Protein 3F6C (pdb70)

B-factor: mean 19.47, std 10.19, range [7.23, 78.21]

CATH classification: 3.40.50.2300

GO terms:
  GO:0005515 protein binding (F, IPI)
  GO:0005829 cytosol (C, IDA)
  GO:0043565 sequence-specific DNA binding (F, IDA)
  GO:0006355 regulation of DNA-templated transcription (P, IMP)

Radius of gyration: 20.08 Å; Cα contacts (8 Å, |Δi|>4): 538; chains: 2; bounding box: 43×44×51 Å

Structure (mmCIF, N/CA/C/O backbone):
data_3F6C
#
_entry.id   3F6C
#
_cell.length_a   41.214
_cell.length_b   54.677
_cell.length_c   53.420
_cell.angle_alpha   90.00
_cell.angle_beta   95.33
_cell.angle_gamma   90.00
#
_symmetry.space_group_name_H-M   'P 1 21 1'
#
loop_
_entity.id
_entity.type
_entity.pdbx_description
1 polymer 'Positive transcription regulator evgA'
2 non-polymer GLYCEROL
3 water water
#
loop_
_atom_site.group_PDB
_atom_site.id
_atom_site.type_symbol
_atom_site.label_atom_id
_atom_site.label_alt_id
_atom_site.label_comp_id
_atom_site.label_asym_id
_atom_site.label_entity_id
_atom_site.label_seq_id
_atom_site.pdbx_PDB_ins_code
_atom_site.Cartn_x
_atom_site.Cartn_y
_atom_site.Cartn_z
_atom_site.occupancy
_atom_site.B_iso_or_equiv
_atom_site.auth_seq_id
_atom_site.auth_comp_id
_atom_site.auth_asym_id
_atom_site.auth_atom_id
_atom_site.pdbx_PDB_model_num
ATOM 1 N N . SER A 1 1 ? 7.804 14.206 57.139 1.00 12.66 0 SER A N 1
ATOM 2 C CA A SER A 1 1 ? 8.564 12.943 57.313 0.50 12.73 0 SER A CA 1
ATOM 3 C CA B SER A 1 1 ? 8.516 12.891 57.259 0.50 14.47 0 SER A CA 1
ATOM 4 C C . SER A 1 1 ? 9.605 12.807 56.214 1.00 13.17 0 SER A C 1
ATOM 5 O O . SER A 1 1 ? 9.372 13.241 55.081 1.00 12.80 0 SER A O 1
ATOM 10 N N . LEU A 1 2 ? 10.752 12.230 56.580 1.00 11.79 1 LEU A N 1
ATOM 11 C CA . LEU A 1 2 ? 11.740 11.913 55.561 1.00 11.03 1 LEU A CA 1
ATOM 12 C C . LEU A 1 2 ? 11.246 10.676 54.795 1.00 12.98 1 LEU A C 1
ATOM 13 O O . LEU A 1 2 ? 10.432 9.913 55.314 1.00 14.11 1 LEU A O 1
ATOM 18 N N . ASN A 1 3 ? 11.704 10.519 53.557 1.00 11.64 2 ASN A N 1
ATOM 19 C CA A ASN A 1 3 ? 11.363 9.434 52.628 0.50 14.08 2 ASN A CA 1
ATOM 20 C CA B ASN A 1 3 ? 11.375 9.292 52.889 0.50 13.56 2 ASN A CA 1
ATOM 21 C C . ASN A 1 3 ? 12.596 8.519 52.421 1.00 12.42 2 ASN A C 1
ATOM 22 O O . ASN A 1 3 ? 13.736 9.035 52.391 1.00 12.24 2 ASN A O 1
ATOM 31 N N . ALA A 1 4 ? 12.360 7.241 52.159 1.00 12.11 3 ALA A N 1
ATOM 32 C CA . ALA A 1 4 ? 13.463 6.294 51.936 1.00 10.62 3 ALA A CA 1
ATOM 33 C C . ALA A 1 4 ? 13.189 5.297 50.832 1.00 11.49 3 ALA A C 1
ATOM 34 O O . ALA A 1 4 ? 12.025 4.999 50.522 1.00 12.10 3 ALA A O 1
ATOM 36 N N . ILE A 1 5 ? 14.268 4.826 50.215 1.00 9.97 4 ILE A N 1
ATOM 37 C CA . ILE A 1 5 ? 14.169 3.629 49.383 1.00 10.42 4 ILE A CA 1
ATOM 38 C C . ILE A 1 5 ? 15.026 2.544 50.044 1.00 11.45 4 ILE A C 1
ATOM 39 O O . ILE A 1 5 ? 16.123 2.836 50.510 1.00 11.24 4 ILE A O 1
ATOM 44 N N . ILE A 1 6 ? 14.479 1.334 50.151 1.00 9.14 5 ILE A N 1
ATOM 45 C CA . ILE A 1 6 ? 15.171 0.164 50.664 1.00 9.53 5 ILE A CA 1
ATOM 46 C C . ILE A 1 6 ? 15.654 -0.686 49.498 1.00 10.23 5 ILE A C 1
ATOM 47 O O . ILE A 1 6 ? 14.841 -1.076 48.637 1.00 13.10 5 ILE A O 1
ATOM 52 N N . ILE A 1 7 ? 16.955 -0.965 49.439 1.00 9.25 6 ILE A N 1
ATOM 53 C CA . ILE A 1 7 ? 17.517 -1.763 48.324 1.00 10.48 6 ILE A CA 1
ATOM 54 C C . ILE A 1 7 ? 18.183 -2.967 48.966 1.00 9.08 6 ILE A C 1
ATOM 55 O O . ILE A 1 7 ? 19.329 -2.915 49.447 1.00 10.89 6 ILE A O 1
ATOM 60 N N . ASP A 1 8 ? 17.424 -4.072 49.019 1.00 10.43 7 ASP A N 1
ATOM 61 C CA . ASP A 1 8 ? 17.870 -5.280 49.757 1.00 11.10 7 ASP A CA 1
ATOM 62 C C . ASP A 1 8 ? 17.026 -6.427 49.229 1.00 12.91 7 ASP A C 1
ATOM 63 O O . ASP A 1 8 ? 15.803 -6.283 49.070 1.00 14.20 7 ASP A O 1
ATOM 68 N N . ASP A 1 9 ? 17.653 -7.556 48.932 1.00 10.12 8 ASP A N 1
ATOM 69 C CA . ASP A 1 9 ? 16.885 -8.724 48.471 1.00 10.87 8 ASP A CA 1
ATOM 70 C C . ASP A 1 9 ? 16.590 -9.757 49.549 1.00 10.94 8 ASP A C 1
ATOM 71 O O . ASP A 1 9 ? 15.988 -10.797 49.259 1.00 11.86 8 ASP A O 1
ATOM 76 N N . HIS A 1 10 ? 16.979 -9.494 50.790 1.00 10.35 9 HIS A N 1
ATOM 77 C CA . HIS A 1 10 ? 16.812 -10.497 51.831 1.00 10.09 9 HIS A CA 1
ATOM 78 C C . HIS A 1 10 ? 15.463 -10.326 52.525 1.00 10.79 9 HIS A C 1
ATOM 79 O O . HIS A 1 10 ? 15.250 -9.342 53.256 1.00 11.17 9 HIS A O 1
ATOM 86 N N . PRO A 1 11 ? 14.545 -11.306 52.372 1.00 12.00 10 PRO A N 1
ATOM 87 C CA . PRO A 1 11 ? 13.213 -11.189 52.953 1.00 11.55 10 PRO A CA 1
ATOM 88 C C . PRO A 1 11 ? 13.166 -10.755 54.422 1.00 11.13 10 PRO A C 1
ATOM 89 O O . PRO A 1 11 ? 12.352 -9.863 54.801 1.00 12.59 10 PRO A O 1
ATOM 93 N N . LEU A 1 12 ? 13.966 -11.350 55.296 1.00 10.62 11 LEU A N 1
ATOM 94 C CA . LEU A 1 12 ? 13.803 -11.052 56.725 1.00 8.89 11 LEU A CA 1
ATOM 95 C C . LEU A 1 12 ? 14.218 -9.628 56.995 1.00 10.63 11 LEU A C 1
ATOM 96 O O . LEU A 1 12 ? 13.515 -8.884 57.696 1.00 13.89 11 LEU A O 1
ATOM 101 N N . ALA A 1 13 ? 15.365 -9.223 56.434 1.00 11.62 12 ALA A N 1
ATOM 102 C CA . ALA A 1 13 ? 15.850 -7.868 56.663 1.00 12.49 12 ALA A CA 1
ATOM 103 C C . ALA A 1 13 ? 14.953 -6.826 56.037 1.00 10.07 12 ALA A C 1
ATOM 104 O O . ALA A 1 13 ? 14.810 -5.715 56.576 1.00 12.54 12 ALA A O 1
ATOM 106 N N . ILE A 1 14 ? 14.381 -7.119 54.866 1.00 10.24 13 ILE A N 1
ATOM 107 C CA . ILE A 1 14 ? 13.430 -6.188 54.256 1.00 11.52 13 ILE A CA 1
ATOM 108 C C . ILE A 1 14 ? 12.312 -5.836 55.217 1.00 12.17 13 ILE A C 1
ATOM 109 O O . ILE A 1 14 ? 11.992 -4.648 55.398 1.00 13.10 13 ILE A O 1
ATOM 114 N N . ALA A 1 15 ? 11.721 -6.857 55.814 1.00 12.56 14 ALA A N 1
ATOM 115 C CA . ALA A 1 15 ? 10.618 -6.638 56.742 1.00 12.13 14 ALA A CA 1
ATOM 116 C C . ALA A 1 15 ? 11.085 -5.880 57.986 1.00 11.70 14 ALA A C 1
ATOM 117 O O . ALA A 1 15 ? 10.389 -4.951 58.436 1.00 14.41 14 ALA A O 1
ATOM 119 N N . ALA A 1 16 ? 12.252 -6.245 58.521 1.00 11.83 15 ALA A N 1
ATOM 120 C CA . ALA A 1 16 ? 12.751 -5.595 59.741 1.00 11.44 15 ALA A CA 1
ATOM 121 C C . ALA A 1 16 ? 13.050 -4.129 59.474 1.00 12.67 15 ALA A C 1
ATOM 122 O O . ALA A 1 16 ? 12.766 -3.255 60.323 1.00 13.21 15 ALA A O 1
ATOM 124 N N . ILE A 1 17 ? 13.682 -3.859 58.331 1.00 10.38 16 ILE A N 1
ATOM 125 C CA . ILE A 1 17 ? 14.028 -2.452 58.039 1.00 12.78 16 ILE A CA 1
ATOM 126 C C . ILE A 1 17 ? 12.774 -1.617 57.773 1.00 11.92 16 ILE A C 1
ATOM 127 O O . ILE A 1 17 ? 12.668 -0.460 58.255 1.00 12.10 16 ILE A O 1
ATOM 132 N N . ARG A 1 18 ? 11.811 -2.184 57.033 1.00 11.26 17 ARG A N 1
ATOM 133 C CA . ARG A 1 18 ? 10.551 -1.477 56.756 1.00 11.92 17 ARG A CA 1
ATOM 134 C C . ARG A 1 18 ? 9.847 -1.145 58.081 1.00 11.92 17 ARG A C 1
ATOM 135 O O . ARG A 1 18 ? 9.500 0.026 58.298 1.00 13.25 17 ARG A O 1
ATOM 143 N N . ASN A 1 19 ? 9.770 -2.110 58.988 1.00 12.93 18 ASN A N 1
ATOM 144 C CA . ASN A 1 19 ? 9.079 -1.857 60.262 1.00 13.27 18 ASN A CA 1
ATOM 145 C C . ASN A 1 19 ? 9.826 -0.824 61.084 1.00 13.71 18 ASN A C 1
ATOM 146 O O . ASN A 1 19 ? 9.223 0.030 61.764 1.00 15.30 18 ASN A O 1
ATOM 151 N N . LEU A 1 20 ? 11.151 -0.830 60.980 1.00 12.29 19 LEU A N 1
ATOM 152 C CA . LEU A 1 20 ? 11.974 0.127 61.749 1.00 12.82 19 LEU A CA 1
ATOM 153 C C . LEU A 1 20 ? 11.729 1.544 61.246 1.00 12.39 19 LEU A C 1
ATOM 154 O O . LEU A 1 20 ? 11.503 2.484 62.047 1.00 14.38 19 LEU A O 1
ATOM 159 N N . LEU A 1 21 ? 11.710 1.705 59.928 1.00 12.85 20 LEU A N 1
ATOM 160 C CA . LEU A 1 21 ? 11.516 3.043 59.344 1.00 13.43 20 LEU A CA 1
ATOM 161 C C . LEU A 1 21 ? 10.136 3.604 59.686 1.00 15.85 20 LEU A C 1
ATOM 162 O O . LEU A 1 21 ? 9.996 4.764 60.099 1.00 14.71 20 LEU A O 1
ATOM 167 N N . ILE A 1 22 ? 9.098 2.785 59.508 1.00 14.67 21 ILE A N 1
ATOM 168 C CA . ILE A 1 22 ? 7.707 3.226 59.779 1.00 14.99 21 ILE A CA 1
ATOM 169 C C . ILE A 1 22 ? 7.541 3.616 61.272 1.00 17.59 21 ILE A C 1
ATOM 170 O O . ILE A 1 22 ? 6.900 4.621 61.583 1.00 20.73 21 ILE A O 1
ATOM 175 N N . LYS A 1 23 ? 8.137 2.863 62.192 1.00 12.83 22 LYS A N 1
ATOM 176 C CA . LYS A 1 23 ? 8.107 3.176 63.622 1.00 12.51 22 LYS A CA 1
ATOM 177 C C . LYS A 1 23 ? 8.776 4.533 63.935 1.00 15.03 22 LYS A C 1
ATOM 178 O O . LYS A 1 23 ? 8.492 5.169 64.956 1.00 18.04 22 LYS A O 1
ATOM 184 N N . ASN A 1 24 ? 9.699 4.925 63.066 1.00 13.27 23 ASN A N 1
ATOM 185 C CA . ASN A 1 24 ? 10.470 6.161 63.232 1.00 14.77 23 ASN A CA 1
ATOM 186 C C . ASN A 1 24 ? 10.057 7.289 62.301 1.00 13.76 23 ASN A C 1
ATOM 187 O O . ASN A 1 24 ? 10.851 8.187 62.028 1.00 14.87 23 ASN A O 1
ATOM 192 N N . ASP A 1 25 ? 8.814 7.247 61.839 1.00 12.84 24 ASP A N 1
ATOM 193 C CA . ASP A 1 25 ? 8.262 8.357 61.027 1.00 13.29 24 ASP A CA 1
ATOM 194 C C . ASP A 1 25 ? 9.057 8.632 59.743 1.00 12.85 24 ASP A C 1
ATOM 195 O O . ASP A 1 25 ? 9.238 9.790 59.324 1.00 14.52 24 ASP A O 1
ATOM 200 N N . ILE A 1 26 ? 9.517 7.557 59.112 1.00 12.67 25 ILE A N 1
ATOM 201 C CA . ILE A 1 26 ? 10.121 7.633 57.794 1.00 11.83 25 ILE A CA 1
ATOM 202 C C . ILE A 1 26 ? 9.266 6.845 56.821 1.00 11.79 25 ILE A C 1
ATOM 203 O O . ILE A 1 26 ? 8.941 5.672 57.080 1.00 14.77 25 ILE A O 1
ATOM 208 N N . GLU A 1 27 ? 8.867 7.478 55.723 1.00 12.98 26 GLU A N 1
ATOM 209 C CA . GLU A 1 27 ? 8.046 6.846 54.712 1.00 12.43 26 GLU A CA 1
ATOM 210 C C . GLU A 1 27 ? 8.891 6.086 53.700 1.00 14.48 26 GLU A C 1
ATOM 211 O O . GLU A 1 27 ? 9.981 6.498 53.368 1.00 15.59 26 GLU A O 1
ATOM 217 N N . ILE A 1 28 ? 8.354 4.984 53.187 1.00 14.43 27 ILE A N 1
ATOM 218 C CA . ILE A 1 28 ? 9.086 4.174 52.203 1.00 14.73 27 ILE A CA 1
ATOM 219 C C . ILE A 1 28 ? 8.529 4.430 50.826 1.00 15.41 27 ILE A C 1
ATOM 220 O O . ILE A 1 28 ? 7.332 4.155 50.591 1.00 17.22 27 ILE A O 1
ATOM 225 N N . LEU A 1 29 ? 9.336 4.966 49.911 1.00 16.44 28 LEU A N 1
ATOM 226 C CA . LEU A 1 29 ? 8.824 5.273 48.585 1.00 15.46 28 LEU A CA 1
ATOM 227 C C . LEU A 1 29 ? 8.824 4.084 47.672 1.00 19.05 28 LEU A C 1
ATOM 228 O O . LEU A 1 29 ? 8.050 4.035 46.725 1.00 20.91 28 LEU A O 1
ATOM 233 N N . ALA A 1 30 ? 9.781 3.176 47.895 1.00 16.80 29 ALA A N 1
ATOM 234 C CA . ALA A 1 30 ? 10.007 2.040 47.032 1.00 15.61 29 ALA A CA 1
ATOM 235 C C . ALA A 1 30 ? 10.923 1.085 47.738 1.00 11.38 29 ALA A C 1
ATOM 236 O O . ALA A 1 30 ? 11.788 1.472 48.541 1.00 12.84 29 ALA A O 1
ATOM 238 N N . GLU A 1 31 ? 10.737 -0.171 47.409 1.00 13.43 30 GLU A N 1
ATOM 239 C CA . GLU A 1 31 ? 11.602 -1.266 47.832 1.00 13.09 30 GLU A CA 1
ATOM 240 C C . GLU A 1 31 ? 12.098 -1.992 46.581 1.00 15.83 30 GLU A C 1
ATOM 241 O O . GLU A 1 31 ? 11.304 -2.397 45.720 1.00 16.31 30 GLU A O 1
ATOM 247 N N . LEU A 1 32 ? 13.422 -2.115 46.475 1.00 14.06 31 LEU A N 1
ATOM 248 C CA . LEU A 1 32 ? 14.089 -2.709 45.300 1.00 13.21 31 LEU A CA 1
ATOM 249 C C . LEU A 1 32 ? 14.810 -3.950 45.764 1.00 12.23 31 LEU A C 1
ATOM 250 O O . LEU A 1 32 ? 15.310 -3.998 46.902 1.00 13.42 31 LEU A O 1
ATOM 255 N N . THR A 1 33 ? 14.862 -4.959 44.893 1.00 12.25 32 THR A N 1
ATOM 256 C CA . THR A 1 33 ? 15.539 -6.220 45.221 1.00 11.50 32 THR A CA 1
ATOM 257 C C . THR A 1 33 ? 16.705 -6.511 44.281 1.00 13.33 32 THR A C 1
ATOM 258 O O . THR A 1 33 ? 17.253 -7.622 44.300 1.00 14.08 32 THR A O 1
ATOM 262 N N . GLU A 1 34 ? 17.128 -5.515 43.509 1.00 14.58 33 GLU A N 1
ATOM 263 C CA . GLU A 1 34 ? 18.263 -5.621 42.622 1.00 13.26 33 GLU A CA 1
ATOM 264 C C . GLU A 1 34 ? 18.817 -4.225 42.350 1.00 12.49 33 GLU A C 1
ATOM 265 O O . GLU A 1 34 ? 18.162 -3.225 42.585 1.00 14.83 33 GLU A O 1
ATOM 271 N N . GLY A 1 35 ? 20.060 -4.159 41.882 1.00 13.19 34 GLY A N 1
ATOM 272 C CA . GLY A 1 35 ? 20.720 -2.886 41.727 1.00 14.42 34 GLY A CA 1
ATOM 273 C C . GLY A 1 35 ? 20.550 -2.225 40.369 1.00 14.32 34 GLY A C 1
ATOM 274 O O . GLY A 1 35 ? 20.865 -1.035 40.230 1.00 17.75 34 GLY A O 1
ATOM 275 N N . GLY A 1 36 ? 20.059 -3.001 39.389 1.00 14.75 35 GLY A N 1
ATOM 276 C CA . GLY A 1 36 ? 19.959 -2.564 37.987 1.00 15.16 35 GLY A CA 1
ATOM 277 C C . GLY A 1 36 ? 19.126 -1.320 37.812 1.00 17.06 35 GLY A C 1
ATOM 278 O O . GLY A 1 36 ? 19.473 -0.441 36.999 1.00 19.95 35 GLY A O 1
ATOM 279 N N . SER A 1 37 ? 18.052 -1.215 38.590 1.00 15.53 36 SER A N 1
ATOM 280 C CA A SER A 1 37 ? 17.072 -0.117 38.482 0.50 16.71 36 SER A CA 1
ATOM 281 C CA B SER A 1 37 ? 17.169 -0.054 38.418 0.50 17.04 36 SER A CA 1
ATOM 282 C C . SER A 1 37 ? 17.281 0.981 39.530 1.00 16.63 36 SER A C 1
ATOM 283 O O . SER A 1 37 ? 16.604 1.989 39.506 1.00 18.63 36 SER A O 1
ATOM 288 N N . ALA A 1 38 ? 18.235 0.768 40.430 1.00 15.64 37 ALA A N 1
ATOM 289 C CA . ALA A 1 38 ? 18.393 1.619 41.612 1.00 16.05 37 ALA A CA 1
ATOM 290 C C . ALA A 1 38 ? 18.671 3.087 41.327 1.00 14.84 37 ALA A C 1
ATOM 291 O O . ALA A 1 38 ? 17.991 3.950 41.859 1.00 15.98 37 ALA A O 1
ATOM 293 N N . VAL A 1 39 ? 19.680 3.386 40.508 1.00 14.22 38 VAL A N 1
ATOM 294 C CA . VAL A 1 39 ? 20.035 4.781 40.212 1.00 15.37 38 VAL A CA 1
ATOM 295 C C . VAL A 1 39 ? 18.843 5.518 39.569 1.00 15.24 38 VAL A C 1
ATOM 296 O O . VAL A 1 39 ? 18.507 6.623 39.975 1.00 16.56 38 VAL A O 1
ATOM 300 N N . GLN A 1 40 ? 18.170 4.869 38.613 1.00 14.54 39 GLN A N 1
ATOM 301 C CA . GLN A 1 40 ? 16.974 5.482 38.029 1.00 16.29 39 GLN A CA 1
ATOM 302 C C . GLN A 1 40 ? 15.837 5.678 39.041 1.00 18.28 39 GLN A C 1
ATOM 303 O O . GLN A 1 40 ? 15.198 6.726 39.014 1.00 17.69 39 GLN A O 1
ATOM 309 N N . ARG A 1 41 ? 15.569 4.705 39.926 1.00 14.84 40 ARG A N 1
ATOM 310 C CA A ARG A 1 41 ? 14.457 4.859 40.865 0.50 17.31 40 ARG A CA 1
ATOM 311 C CA B ARG A 1 41 ? 14.455 4.852 40.875 0.50 15.55 40 ARG A CA 1
ATOM 312 C C . ARG A 1 41 ? 14.776 5.988 41.851 1.00 15.72 40 ARG A C 1
ATOM 313 O O . ARG A 1 41 ? 13.921 6.799 42.175 1.00 14.82 40 ARG A O 1
ATOM 328 N N . VAL A 1 42 ? 16.029 6.039 42.324 1.00 15.66 41 VAL A N 1
ATOM 329 C CA . VAL A 1 42 ? 16.443 7.133 43.203 1.00 14.71 41 VAL A CA 1
ATOM 330 C C . VAL A 1 42 ? 16.347 8.493 42.517 1.00 16.18 41 VAL A C 1
ATOM 331 O O . VAL A 1 42 ? 15.901 9.484 43.097 1.00 15.46 41 VAL A O 1
ATOM 335 N N . GLU A 1 43 ? 16.747 8.557 41.258 1.00 16.31 42 GLU A N 1
ATOM 336 C CA . GLU A 1 43 ? 16.710 9.843 40.575 1.00 19.53 42 GLU A CA 1
ATOM 337 C C . GLU A 1 43 ? 15.299 10.321 40.281 1.00 16.94 42 GLU A C 1
ATOM 338 O O . GLU A 1 43 ? 15.044 11.510 40.326 1.00 18.16 42 GLU A O 1
ATOM 344 N N . THR A 1 44 ? 14.397 9.373 40.066 1.00 18.52 43 THR A N 1
ATOM 345 C CA . THR A 1 44 ? 12.999 9.706 39.810 1.00 19.44 43 THR A CA 1
ATOM 346 C C . THR A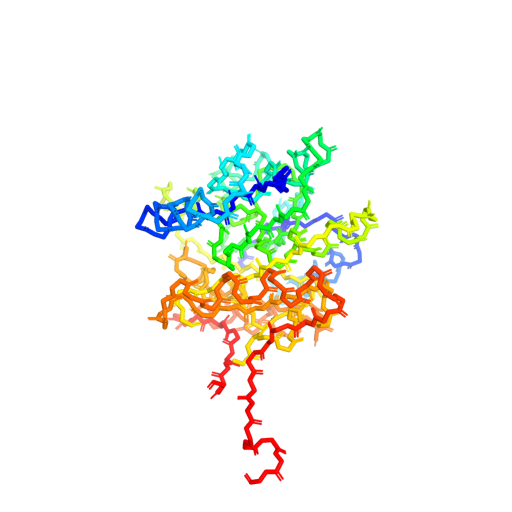 1 44 ? 12.234 10.044 41.097 1.00 21.87 43 THR A C 1
ATOM 347 O O . THR A 1 44 ? 11.511 11.036 41.168 1.00 23.03 43 THR A O 1
ATOM 351 N N . LEU A 1 45 ? 12.384 9.199 42.114 1.00 17.67 44 LEU A N 1
ATOM 352 C CA . LEU A 1 45 ? 11.572 9.292 43.337 1.00 16.80 44 LEU A CA 1
ATOM 353 C C . LEU A 1 45 ? 12.125 10.278 44.355 1.00 16.49 44 LEU A C 1
ATOM 354 O O . LEU A 1 45 ? 11.381 10.736 45.242 1.00 19.00 44 LEU A O 1
ATOM 359 N N . LYS A 1 46 ? 13.404 10.620 44.199 1.00 15.87 45 LYS A N 1
ATOM 360 C CA . LYS A 1 46 ? 14.038 11.598 45.040 1.00 14.72 45 LYS A CA 1
ATOM 361 C C . LYS A 1 46 ? 13.856 11.374 46.571 1.00 13.09 45 LYS A C 1
ATOM 362 O O . LYS A 1 46 ? 13.510 12.316 47.324 1.00 16.09 45 LYS A O 1
ATOM 368 N N . PRO A 1 47 ? 14.259 10.181 47.083 1.00 14.76 46 PRO A N 1
ATOM 369 C CA . PRO A 1 47 ? 14.228 9.902 48.521 1.00 11.19 46 PRO A CA 1
ATOM 370 C C . PRO A 1 47 ? 15.293 10.689 49.275 1.00 10.03 46 PRO A C 1
ATOM 371 O O . PRO A 1 47 ? 16.356 11.019 48.714 1.00 12.22 46 PRO A O 1
ATOM 375 N N . ASP A 1 48 ? 15.039 10.950 50.542 1.00 1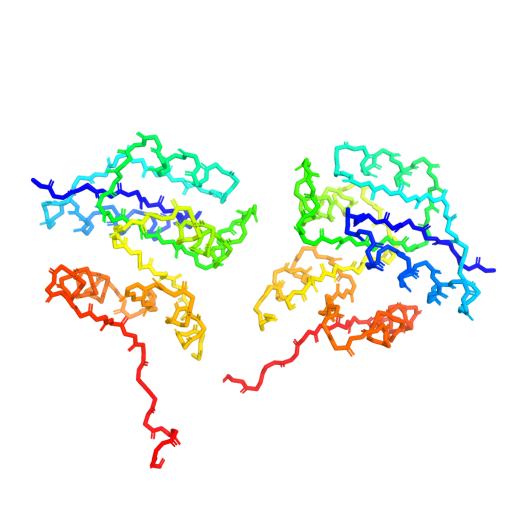0.18 47 ASP A N 1
ATOM 376 C CA . ASP A 1 48 ? 16.067 11.522 51.409 1.00 10.21 47 ASP A CA 1
ATOM 377 C C . ASP A 1 48 ? 17.109 10.508 51.833 1.00 9.60 47 ASP A C 1
ATOM 378 O O . ASP A 1 48 ? 18.197 10.901 52.198 1.00 9.55 47 ASP A O 1
ATOM 383 N N . ILE A 1 49 ? 16.693 9.240 51.917 1.00 9.86 48 ILE A N 1
ATOM 384 C CA . ILE A 1 49 ? 17.512 8.129 52.459 1.00 9.34 48 ILE A CA 1
ATOM 385 C C . ILE A 1 49 ? 17.476 6.958 51.500 1.00 11.11 48 ILE A C 1
ATOM 386 O O . ILE A 1 49 ? 16.410 6.604 50.988 1.00 10.48 48 ILE A O 1
ATOM 391 N N . VAL A 1 50 ? 18.645 6.363 51.237 1.00 9.14 49 VAL A N 1
ATOM 392 C CA . VAL A 1 50 ? 18.696 5.126 50.490 1.00 9.09 49 VAL A CA 1
ATOM 393 C C . VAL A 1 50 ? 19.491 4.149 51.369 1.00 10.40 49 VAL A C 1
ATOM 394 O O . VAL A 1 50 ? 20.610 4.486 51.827 1.00 10.25 49 VAL A O 1
ATOM 398 N N . ILE A 1 51 ? 18.869 2.992 51.641 1.00 10.03 50 ILE A N 1
ATOM 399 C CA A ILE A 1 51 ? 19.571 1.915 52.364 0.50 10.35 50 ILE A CA 1
ATOM 400 C CA B ILE A 1 51 ? 19.515 1.869 52.369 0.50 11.37 50 ILE A CA 1
ATOM 401 C C . ILE A 1 51 ? 19.942 0.824 51.360 1.00 9.20 50 ILE A C 1
ATOM 402 O O . ILE A 1 51 ? 19.081 0.356 50.607 1.00 11.69 50 ILE A O 1
ATOM 411 N N . ILE A 1 52 ? 21.239 0.504 51.297 1.00 9.04 51 ILE A N 1
ATOM 412 C CA . ILE A 1 52 ? 21.734 -0.400 50.246 1.00 9.84 51 ILE A CA 1
ATOM 413 C C . ILE A 1 52 ? 22.437 -1.572 50.882 1.00 10.24 51 ILE A C 1
ATOM 414 O O . ILE A 1 52 ? 23.453 -1.414 51.570 1.00 9.43 51 ILE A O 1
ATOM 419 N N . ASP A 1 53 ? 21.920 -2.772 50.632 1.00 10.34 52 ASP A N 1
ATOM 420 C CA . ASP A 1 53 ? 22.585 -3.980 51.111 1.00 10.69 52 ASP A CA 1
ATOM 421 C C . ASP A 1 53 ? 23.775 -4.298 50.198 1.00 10.32 52 ASP A C 1
ATOM 422 O O . ASP A 1 53 ? 23.636 -4.231 48.963 1.00 10.84 52 ASP A O 1
ATOM 427 N N . VAL A 1 54 ? 24.912 -4.656 50.807 1.00 12.16 53 VAL A N 1
ATOM 428 C CA . VAL A 1 54 ? 26.134 -4.843 50.020 1.00 12.90 53 VAL A CA 1
ATOM 429 C C . VAL A 1 54 ? 26.053 -5.990 49.023 1.00 12.81 53 VAL A C 1
ATOM 430 O O . VAL A 1 54 ? 26.830 -6.047 48.066 1.00 13.88 53 VAL A O 1
ATOM 434 N N . ASP A 1 55 ? 25.135 -6.918 49.257 1.00 11.46 54 ASP A N 1
ATOM 435 C CA . ASP A 1 55 ? 25.040 -8.128 48.440 1.00 10.63 54 ASP A CA 1
ATOM 436 C C . ASP A 1 55 ? 23.833 -8.063 47.485 1.00 11.46 54 ASP A C 1
ATOM 437 O O . ASP A 1 55 ? 23.384 -9.097 46.965 1.00 11.90 54 ASP A O 1
ATOM 442 N N . ILE A 1 56 ? 23.318 -6.866 47.190 1.00 11.74 55 ILE A N 1
ATOM 443 C CA A ILE A 1 56 ? 22.251 -6.754 46.213 0.50 11.28 55 ILE A CA 1
ATOM 444 C CA B ILE A 1 56 ? 22.235 -6.795 46.210 0.50 13.34 55 ILE A CA 1
ATOM 445 C C . ILE A 1 56 ? 22.691 -7.388 44.870 1.00 13.62 55 ILE A C 1
ATOM 446 O O . ILE A 1 56 ? 23.826 -7.163 44.438 1.00 13.20 55 ILE A O 1
ATOM 455 N N . PRO A 1 57 ? 21.838 -8.220 44.242 1.00 12.86 56 PRO A N 1
ATOM 456 C CA . PRO A 1 57 ? 22.214 -8.717 42.888 1.00 15.17 56 PRO A CA 1
ATOM 457 C C . PRO A 1 57 ? 22.116 -7.643 41.807 1.00 14.61 56 PRO A C 1
ATOM 458 O O . PRO A 1 57 ? 21.582 -6.536 42.046 1.00 14.37 56 PRO A O 1
ATOM 462 N N . GLY A 1 58 ? 22.642 -7.930 40.607 1.00 14.44 57 GLY A N 1
ATOM 463 C CA . GLY A 1 58 ? 22.626 -6.941 39.520 1.00 15.33 57 GLY A CA 1
ATOM 464 C C . GLY A 1 58 ? 23.803 -5.998 39.723 1.00 13.51 57 GLY A C 1
ATOM 465 O O . GLY A 1 58 ? 24.868 -6.420 40.195 1.00 17.55 57 GLY A O 1
ATOM 466 N N . VAL A 1 59 ? 23.627 -4.727 39.396 1.00 16.18 58 VAL A N 1
ATOM 467 C CA . VAL A 1 59 ? 24.632 -3.733 39.715 1.00 16.60 58 VAL A CA 1
ATOM 468 C C . VAL A 1 59 ? 24.954 -3.813 41.193 1.00 14.05 58 VAL A C 1
ATOM 469 O O . VAL A 1 59 ? 24.047 -3.817 42.061 1.00 15.05 58 VAL A O 1
ATOM 473 N N . ASN A 1 60 ? 26.224 -3.919 41.521 1.00 15.26 59 ASN A N 1
ATOM 474 C CA . ASN A 1 60 ? 26.553 -4.156 42.912 1.00 15.16 59 ASN A CA 1
ATOM 475 C C . ASN A 1 60 ? 26.290 -2.975 43.837 1.00 13.01 59 ASN A C 1
ATOM 476 O O . ASN A 1 60 ? 26.216 -1.845 43.389 1.00 15.02 59 ASN A O 1
ATOM 481 N N . GLY A 1 61 ? 26.101 -3.287 45.121 1.00 12.78 60 GLY A N 1
ATOM 482 C CA . GLY A 1 61 ? 25.701 -2.265 46.104 1.00 16.70 60 GLY A CA 1
ATOM 483 C C . GLY A 1 61 ? 26.623 -1.061 46.166 1.00 12.35 60 GLY A C 1
ATOM 484 O O . GLY A 1 61 ? 26.153 0.112 46.186 1.00 13.72 60 GLY A O 1
ATOM 485 N N . ILE A 1 62 ? 27.931 -1.333 46.202 1.00 13.13 61 ILE A N 1
ATOM 486 C CA . ILE A 1 62 ? 28.892 -0.254 46.329 1.00 12.22 61 ILE A CA 1
ATOM 487 C C . ILE A 1 62 ? 28.934 0.538 45.019 1.00 12.08 61 ILE A C 1
ATOM 488 O O . ILE A 1 62 ? 29.162 1.726 45.026 1.00 12.81 61 ILE A O 1
ATOM 493 N N . GLN A 1 63 ? 28.726 -0.138 43.887 1.00 13.13 62 GLN A N 1
ATOM 494 C CA . GLN A 1 63 ? 28.694 0.541 42.594 1.00 13.57 62 GLN A CA 1
ATOM 495 C C . GLN A 1 63 ? 27.494 1.485 42.566 1.00 14.44 62 GLN A C 1
ATOM 496 O O . GLN A 1 63 ? 27.581 2.604 42.077 1.00 13.46 62 GLN A O 1
ATOM 502 N N . VAL A 1 64 ? 26.355 1.031 43.097 1.00 12.98 63 VAL A N 1
ATOM 503 C CA . VAL A 1 64 ? 25.200 1.918 43.164 1.00 12.96 63 VAL A CA 1
ATOM 504 C C . VAL A 1 64 ? 25.514 3.205 43.979 1.00 10.55 63 VAL A C 1
ATOM 505 O O . VAL A 1 64 ? 25.195 4.311 43.528 1.00 12.05 63 VAL A O 1
ATOM 509 N N . LEU A 1 65 ? 26.114 3.017 45.159 1.00 10.92 64 LEU A N 1
ATOM 510 C CA . LEU A 1 65 ? 26.622 4.148 45.948 1.00 11.14 64 LEU A CA 1
ATOM 511 C C . LEU A 1 65 ? 27.540 5.058 45.123 1.00 12.13 64 LEU A C 1
ATOM 512 O O . LEU A 1 65 ? 27.350 6.271 45.101 1.00 13.87 64 LEU A O 1
ATOM 517 N N . GLU A 1 66 ? 28.520 4.460 44.439 1.00 12.80 65 GLU A N 1
ATOM 518 C CA . GLU A 1 66 ? 29.443 5.303 43.691 1.00 13.79 65 GLU A CA 1
ATOM 519 C C . GLU A 1 66 ? 28.768 6.047 42.555 1.00 12.65 65 GLU A C 1
ATOM 520 O O . GLU A 1 66 ? 29.039 7.244 42.348 1.00 14.09 65 GLU A O 1
ATOM 526 N N . THR A 1 67 ? 27.894 5.372 41.834 1.00 13.13 66 THR A N 1
ATOM 527 C CA . THR A 1 67 ? 27.203 6.031 40.738 1.00 14.06 66 THR A CA 1
ATOM 528 C C . THR A 1 67 ? 26.277 7.155 41.256 1.00 15.76 66 THR A C 1
ATOM 529 O O . THR A 1 67 ? 26.222 8.232 40.671 1.00 17.17 66 THR A O 1
ATOM 533 N N . LEU A 1 68 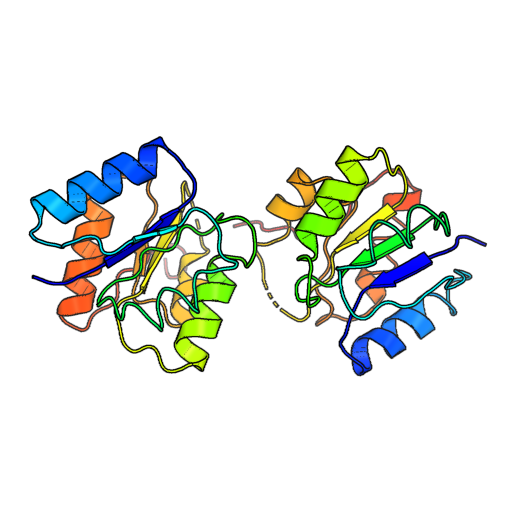? 25.592 6.943 42.381 1.00 13.04 67 LEU A N 1
ATOM 534 C CA . LEU A 1 68 ? 24.714 7.979 42.907 1.00 13.05 67 LEU A CA 1
ATOM 535 C C . LEU A 1 68 ? 25.535 9.213 43.295 1.00 11.34 67 LEU A C 1
ATOM 536 O O . LEU A 1 68 ? 25.134 10.339 42.965 1.00 13.02 67 LEU A O 1
ATOM 541 N N . ARG A 1 69 ? 26.646 9.055 43.950 1.00 12.35 68 ARG A N 1
ATOM 542 C CA . ARG A 1 69 ? 27.465 10.200 44.246 1.00 11.84 68 ARG A CA 1
ATOM 543 C C . ARG A 1 69 ? 28.023 10.895 42.995 1.00 16.53 68 ARG A C 1
ATOM 544 O O . ARG A 1 69 ? 28.024 12.076 42.925 1.00 16.16 68 ARG A O 1
ATOM 552 N N . LYS A 1 70 ? 28.469 10.102 42.053 1.00 16.13 69 LYS A N 1
ATOM 553 C CA . LYS A 1 70 ? 28.959 10.642 40.766 1.00 18.22 69 LYS A CA 1
ATOM 554 C C . LYS A 1 70 ? 27.879 11.499 40.104 1.00 18.24 69 LYS A C 1
ATOM 555 O O . LYS A 1 70 ? 28.171 12.559 39.543 1.00 21.38 69 LYS A O 1
ATOM 561 N N . ARG A 1 71 ? 26.619 11.072 40.219 1.00 14.66 70 ARG A N 1
ATOM 562 C CA . ARG A 1 71 ? 25.469 11.752 39.636 1.00 18.55 70 ARG A CA 1
ATOM 563 C C . ARG A 1 71 ? 24.867 12.797 40.599 1.00 16.41 70 ARG A C 1
ATOM 564 O O . ARG A 1 71 ? 23.754 13.280 40.368 1.00 22.16 70 ARG A O 1
ATOM 572 N N . GLN A 1 72 ? 25.634 13.159 41.629 1.00 16.92 71 GLN A N 1
ATOM 573 C CA . GLN A 1 72 ? 25.352 14.300 42.505 1.00 16.47 71 GLN A CA 1
ATOM 574 C C . GLN A 1 72 ? 24.143 14.137 43.430 1.00 17.38 71 GLN A C 1
ATOM 575 O O . GLN A 1 72 ? 23.571 15.127 43.909 1.00 19.73 71 GLN A O 1
ATOM 581 N N . TYR A 1 73 ? 23.777 12.880 43.692 1.00 13.70 72 TYR A N 1
ATOM 582 C CA . TYR A 1 73 ? 22.775 12.595 44.718 1.00 13.49 72 TYR A CA 1
ATOM 583 C C . TYR A 1 73 ? 23.306 13.067 46.070 1.00 13.00 72 TYR A C 1
ATOM 584 O O . TYR A 1 73 ? 24.380 12.637 46.508 1.00 13.77 72 TYR A O 1
ATOM 593 N N . SER A 1 74 ? 22.512 13.906 46.770 1.00 12.27 73 SER A N 1
ATOM 594 C CA . SER A 1 74 ? 22.976 14.573 47.969 1.00 13.00 73 SER A CA 1
ATOM 595 C C . SER A 1 74 ? 22.339 14.061 49.260 1.00 14.96 73 SER A C 1
ATOM 596 O O . SER A 1 74 ? 22.563 14.633 50.355 1.00 15.62 73 SER A O 1
ATOM 599 N N . GLY A 1 75 ? 21.596 12.959 49.153 1.00 12.06 74 GLY A N 1
ATOM 600 C CA . GLY A 1 75 ? 20.866 12.439 50.274 1.00 15.29 74 GLY A CA 1
ATOM 601 C C . GLY A 1 75 ? 21.743 11.491 51.082 1.00 9.18 74 GLY A C 1
ATOM 602 O O . GLY A 1 75 ? 22.941 11.378 50.924 1.00 11.29 74 GLY A O 1
ATOM 603 N N . ILE A 1 76 ? 21.069 10.872 52.049 1.00 9.68 75 ILE A N 1
ATOM 604 C CA . ILE A 1 76 ? 21.722 9.982 53.027 1.00 9.86 75 ILE A CA 1
ATOM 605 C C . ILE A 1 76 ? 21.806 8.567 52.449 1.00 10.91 75 ILE A C 1
ATOM 606 O O . ILE A 1 76 ? 20.760 8.021 52.009 1.00 9.94 75 ILE A O 1
ATOM 611 N N . ILE A 1 77 ? 23.017 7.990 52.416 1.00 8.17 76 ILE A N 1
ATOM 612 C CA . ILE A 1 77 ? 23.122 6.612 51.941 1.00 11.01 76 ILE A CA 1
ATOM 613 C C . ILE A 1 77 ? 23.752 5.785 53.077 1.00 10.82 76 ILE A C 1
ATOM 614 O O . ILE A 1 77 ? 24.848 6.096 53.539 1.00 10.95 76 ILE A O 1
ATOM 619 N N . ILE A 1 78 ? 23.043 4.748 53.511 1.00 9.36 77 ILE A N 1
ATOM 620 C CA . ILE A 1 78 ? 23.535 3.843 54.559 1.00 8.19 77 ILE A CA 1
ATOM 621 C C . ILE A 1 78 ? 23.685 2.478 53.890 1.00 9.68 77 ILE A C 1
ATOM 622 O O . ILE A 1 78 ? 22.718 1.917 53.322 1.00 10.69 77 ILE A O 1
ATOM 627 N N . ILE A 1 79 ? 24.897 1.962 53.956 1.00 8.86 78 ILE A N 1
ATOM 628 C CA . ILE A 1 79 ? 25.175 0.617 53.461 1.00 9.82 78 ILE A CA 1
ATOM 629 C C . ILE A 1 79 ? 24.942 -0.365 54.592 1.00 9.23 78 ILE A C 1
ATOM 630 O O . ILE A 1 79 ? 25.335 -0.103 55.718 1.00 10.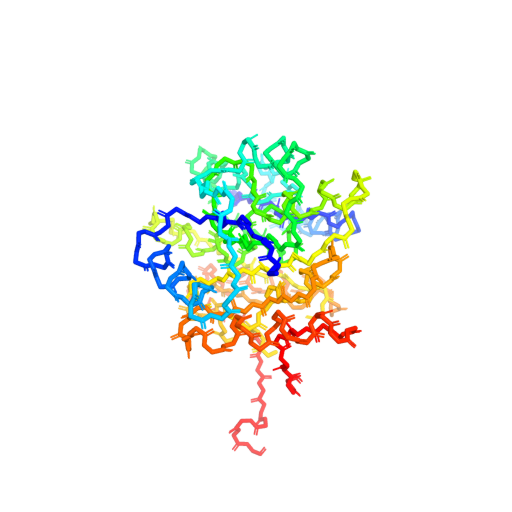07 78 ILE A O 1
ATOM 635 N N . VAL A 1 80 ? 24.298 -1.493 54.286 1.00 9.08 79 VAL A N 1
ATOM 636 C CA . VAL A 1 80 ? 24.063 -2.531 55.307 1.00 9.96 79 VAL A CA 1
ATOM 637 C C . VAL A 1 80 ? 24.644 -3.857 54.847 1.00 12.02 79 VAL A C 1
ATOM 638 O O . VAL A 1 80 ? 24.761 -4.098 53.645 1.00 11.98 79 VAL A O 1
ATOM 642 N N . SER A 1 81 ? 25.068 -4.666 55.811 1.00 12.72 80 SER A N 1
ATOM 643 C CA . SER A 1 81 ? 25.668 -5.961 55.483 1.00 16.22 80 SER A CA 1
ATOM 644 C C . SER A 1 81 ? 25.165 -6.999 56.480 1.00 17.01 80 SER A C 1
ATOM 645 O O . SER A 1 81 ? 24.964 -6.679 57.651 1.00 17.94 80 SER A O 1
ATOM 648 N N . ALA A 1 82 ? 24.972 -8.235 56.011 1.00 16.91 81 ALA A N 1
ATOM 649 C CA . ALA A 1 82 ? 24.481 -9.300 56.877 1.00 27.26 81 ALA A CA 1
ATOM 650 C C . ALA A 1 82 ? 25.475 -9.608 58.001 1.00 34.87 81 ALA A C 1
ATOM 651 O O . ALA A 1 82 ? 25.066 -9.975 59.099 1.00 34.31 81 ALA A O 1
ATOM 653 N N . LYS A 1 83 ? 26.769 -9.419 57.726 1.00 31.23 82 LYS A N 1
ATOM 654 C CA . LYS A 1 83 ? 27.829 -9.516 58.744 1.00 38.36 82 LYS A CA 1
ATOM 655 C C . LYS A 1 83 ? 28.497 -8.171 59.036 1.00 39.88 82 LYS A C 1
ATOM 656 O O . LYS A 1 83 ? 28.918 -7.444 58.128 1.00 32.36 82 LYS A O 1
ATOM 662 N N . PHE A 1 87 ? 35.350 -4.697 58.375 1.00 38.67 86 PHE A N 1
ATOM 663 C CA . PHE A 1 87 ? 36.525 -4.239 57.624 1.00 32.30 86 PHE A CA 1
ATOM 664 C C . PHE A 1 87 ? 36.168 -3.389 56.397 1.00 37.03 86 PHE A C 1
ATOM 665 O O . PHE A 1 87 ? 36.952 -2.523 55.999 1.00 36.57 86 PHE A O 1
ATOM 673 N N . TYR A 1 88 ? 34.991 -3.648 55.816 1.00 31.44 87 TYR A N 1
ATOM 674 C CA . TYR A 1 88 ? 34.527 -3.041 54.544 1.00 30.20 87 TYR A CA 1
ATOM 675 C C . TYR A 1 88 ? 33.872 -1.637 54.691 1.00 20.46 87 TYR A C 1
ATOM 676 O O . TYR A 1 88 ? 33.557 -0.927 53.705 1.00 26.35 87 TYR A O 1
ATOM 685 N N . GLY A 1 89 ? 33.676 -1.248 55.941 1.00 24.22 88 GLY A N 1
ATOM 686 C CA . GLY A 1 89 ? 33.249 0.102 56.297 1.00 20.75 88 GLY A CA 1
ATOM 687 C C . GLY A 1 89 ? 34.110 1.207 55.716 1.00 21.28 88 GLY A C 1
ATOM 688 O O . GLY A 1 89 ? 33.595 2.182 55.199 1.00 19.42 88 GLY A O 1
ATOM 689 N N . LYS A 1 90 ? 35.435 1.036 55.778 1.00 21.64 89 LYS A N 1
ATOM 690 C CA . LYS A 1 90 ? 36.380 2.034 55.281 1.00 17.40 89 LYS A CA 1
ATOM 691 C C . LYS A 1 90 ? 36.184 2.316 53.786 1.00 17.14 89 LYS A C 1
ATOM 692 O O . LYS A 1 90 ? 36.138 3.477 53.365 1.00 19.72 89 LYS A O 1
ATOM 698 N N . HIS A 1 91 ? 36.039 1.264 52.997 1.00 18.01 90 HIS A N 1
ATOM 699 C CA . HIS A 1 91 ? 35.794 1.450 51.573 1.00 19.23 90 HIS A CA 1
ATOM 700 C C . HIS A 1 91 ? 34.482 2.230 51.300 1.00 16.22 90 HIS A C 1
ATOM 701 O O . HIS A 1 91 ? 34.425 3.094 50.409 1.00 19.36 90 HIS A O 1
ATOM 708 N N . CYS A 1 92 ? 33.445 1.927 52.085 1.00 13.79 91 CYS A N 1
ATOM 709 C CA . CYS A 1 92 ? 32.159 2.601 51.921 1.00 14.36 91 CYS A CA 1
ATOM 710 C C . CYS A 1 92 ? 32.252 4.056 52.322 1.00 13.36 91 CYS A C 1
ATOM 711 O O . CYS A 1 92 ? 31.665 4.925 51.673 1.00 15.69 91 CYS A O 1
ATOM 714 N N . ALA A 1 93 ? 33.035 4.336 53.370 1.00 14.44 92 ALA A N 1
ATOM 715 C CA . ALA A 1 93 ? 33.319 5.736 53.756 1.00 15.75 92 ALA A CA 1
ATOM 716 C C . ALA A 1 93 ? 34.047 6.500 52.658 1.00 15.67 92 ALA A C 1
ATOM 717 O O . ALA A 1 93 ? 33.701 7.653 52.358 1.00 19.09 92 ALA A O 1
ATOM 719 N N . ASP A 1 94 ? 35.034 5.833 52.043 1.00 18.30 93 ASP A N 1
ATOM 720 C CA . ASP A 1 94 ? 35.818 6.498 50.992 1.00 22.80 93 ASP A CA 1
ATOM 721 C C . ASP A 1 94 ? 34.977 6.746 49.743 1.00 21.73 93 ASP A C 1
ATOM 722 O O . ASP A 1 94 ? 35.233 7.699 48.987 1.00 21.39 93 ASP A O 1
ATOM 727 N N . ALA A 1 95 ? 33.961 5.897 49.553 1.00 20.22 94 ALA A N 1
ATOM 728 C CA . ALA A 1 95 ? 33.067 5.997 48.417 1.00 19.50 94 ALA A CA 1
ATOM 729 C C . ALA A 1 95 ? 31.891 6.972 48.653 1.00 18.48 94 ALA A C 1
ATOM 730 O O . ALA A 1 95 ? 31.077 7.180 47.749 1.00 19.93 94 ALA A O 1
ATOM 732 N N . GLY A 1 96 ? 31.825 7.559 49.848 1.00 17.88 95 GLY A N 1
ATOM 733 C CA . GLY A 1 96 ? 30.889 8.631 50.127 1.00 16.02 95 GLY A CA 1
ATOM 734 C C . GLY A 1 96 ? 29.577 8.186 50.771 1.00 12.14 95 GLY A C 1
ATOM 735 O O . GLY A 1 96 ? 28.599 8.940 50.776 1.00 12.17 95 GLY A O 1
ATOM 736 N N . ALA A 1 97 ? 29.573 7.016 51.378 1.00 12.09 96 ALA A N 1
ATOM 737 C CA . ALA A 1 97 ? 28.376 6.643 52.176 1.00 12.01 96 ALA A CA 1
ATOM 738 C C . ALA A 1 97 ? 28.322 7.472 53.465 1.00 11.39 96 ALA A C 1
ATOM 739 O O . ALA A 1 97 ? 29.370 7.871 53.982 1.00 11.72 96 ALA A O 1
ATOM 741 N N . ASN A 1 98 ? 27.124 7.676 54.019 1.00 7.71 97 ASN A N 1
ATOM 742 C CA . ASN A 1 98 ? 26.994 8.297 55.331 1.00 10.99 97 ASN A CA 1
ATOM 743 C C . ASN A 1 98 ? 27.142 7.306 56.478 1.00 11.31 97 ASN A C 1
ATOM 744 O O . ASN A 1 98 ? 27.335 7.694 57.642 1.00 12.07 97 ASN A O 1
ATOM 749 N N . GLY A 1 99 ? 27.026 6.015 56.179 1.00 8.14 98 GLY A N 1
ATOM 750 C CA . GLY A 1 99 ? 27.208 5.004 57.235 1.00 9.22 98 GLY A CA 1
ATOM 751 C C . GLY A 1 99 ? 27.297 3.615 56.670 1.00 7.85 98 GLY A C 1
ATOM 752 O O . GLY A 1 99 ? 26.959 3.405 55.482 1.00 8.63 98 GLY A O 1
ATOM 753 N N . PHE A 1 100 ? 27.768 2.691 57.492 1.00 8.45 99 PHE A N 1
ATOM 754 C CA . PHE A 1 100 ? 27.845 1.292 57.130 1.00 11.10 99 PHE A CA 1
ATOM 755 C C . PHE A 1 100 ? 27.510 0.551 58.387 1.00 10.55 99 PHE A C 1
ATOM 756 O O . PHE A 1 100 ? 28.176 0.780 59.408 1.00 10.84 99 PHE A O 1
ATOM 764 N N . VAL A 1 101 ? 26.473 -0.309 58.335 1.00 11.08 100 VAL A N 1
ATOM 765 C CA . VAL A 1 101 ? 25.927 -0.956 59.542 1.00 11.56 100 VAL A CA 1
ATOM 766 C C . VAL A 1 101 ? 25.837 -2.448 59.317 1.00 10.59 100 VAL A C 1
ATOM 767 O O . VAL A 1 101 ? 25.292 -2.915 58.281 1.00 11.49 100 VAL A O 1
ATOM 771 N N . SER A 1 102 ? 26.364 -3.217 60.268 1.00 12.05 101 SER A N 1
ATOM 772 C CA A SER A 1 102 ? 26.132 -4.661 60.224 0.50 13.91 101 SER A CA 1
ATOM 773 C CA B SER A 1 102 ? 26.163 -4.659 60.290 0.50 14.02 101 SER A CA 1
ATOM 774 C C . SER A 1 102 ? 24.749 -5.004 60.762 1.00 18.33 101 SER A C 1
ATOM 775 O O . SER A 1 102 ? 24.357 -4.567 61.850 1.00 18.76 101 SER A O 1
ATOM 780 N N . LYS A 1 103 ? 23.991 -5.815 59.997 1.00 16.93 102 LYS A N 1
ATOM 781 C CA . LYS A 1 103 ? 22.583 -6.132 60.393 1.00 15.73 102 LYS A CA 1
ATOM 782 C C . LYS A 1 103 ? 22.513 -7.159 61.519 1.00 19.50 102 LYS A C 1
ATOM 783 O O . LYS A 1 103 ? 21.466 -7.283 62.171 1.00 25.78 102 LYS A O 1
ATOM 789 N N . LYS A 1 104 ? 23.620 -7.854 61.758 1.00 19.63 103 LYS A N 1
ATOM 790 C CA . LYS A 1 104 ? 23.658 -8.939 62.768 1.00 23.45 103 LYS A CA 1
ATOM 791 C C . LYS A 1 104 ? 23.369 -8.413 64.182 1.00 28.09 103 LYS A C 1
ATOM 792 O O . LYS A 1 104 ? 22.697 -9.079 64.980 1.00 29.26 103 LYS A O 1
ATOM 798 N N . GLU A 1 105 ? 23.806 -7.192 64.457 1.00 27.06 104 GLU A N 1
ATOM 799 C CA . GLU A 1 105 ? 23.635 -6.602 65.787 1.00 33.59 104 GLU A CA 1
ATOM 800 C C . GLU A 1 105 ? 22.301 -5.833 65.955 1.00 31.83 104 GLU A C 1
ATOM 801 O O . GLU A 1 105 ? 22.081 -5.145 66.963 1.00 30.11 104 GLU A O 1
ATOM 807 N N . GLY A 1 106 ? 21.411 -5.971 64.972 1.00 31.21 105 GLY A N 1
ATOM 808 C CA . GLY A 1 106 ? 20.036 -5.493 65.097 1.00 31.89 105 GLY A CA 1
ATOM 809 C C . GLY A 1 106 ? 19.770 -4.160 64.437 1.00 32.44 105 GLY A C 1
ATOM 810 O O . GLY A 1 106 ? 20.650 -3.548 63.818 1.00 24.75 105 GLY A O 1
ATOM 811 N N . MET A 1 107 ? 18.545 -3.689 64.591 1.00 24.29 106 MET A N 1
ATOM 812 C CA . MET A 1 107 ? 18.066 -2.552 63.806 1.00 27.43 106 MET A CA 1
ATOM 813 C C . MET A 1 107 ? 18.383 -1.210 64.424 1.00 30.32 106 MET A C 1
ATOM 814 O O . MET A 1 107 ? 18.356 -0.176 63.725 1.00 23.98 106 MET A O 1
ATOM 819 N N . ASN A 1 108 ? 18.668 -1.208 65.724 1.00 26.59 107 ASN A N 1
ATOM 820 C CA . ASN A 1 108 ? 18.974 0.025 66.420 1.00 30.79 107 ASN A CA 1
ATOM 821 C C . ASN A 1 108 ? 20.122 0.776 65.746 1.00 27.13 107 ASN A C 1
ATOM 822 O O . ASN A 1 108 ? 20.087 2.010 65.668 1.00 24.84 107 ASN A O 1
ATOM 827 N N . ASN A 1 109 ? 21.101 0.042 65.210 1.00 20.25 108 ASN A N 1
ATOM 828 C CA . ASN A 1 109 ? 22.212 0.718 64.537 1.00 16.48 108 ASN A CA 1
ATOM 829 C C . ASN A 1 109 ? 21.848 1.411 63.220 1.00 13.47 108 ASN A C 1
ATOM 830 O O . ASN A 1 109 ? 22.482 2.422 62.867 1.00 15.28 108 ASN A O 1
ATOM 835 N N . ILE A 1 110 ? 20.855 0.895 62.491 1.00 12.73 109 ILE A N 1
ATOM 836 C CA . ILE A 1 110 ? 20.459 1.593 61.230 1.00 12.46 109 ILE A CA 1
ATOM 837 C C . ILE A 1 110 ? 19.785 2.932 61.522 1.00 13.16 109 ILE A C 1
ATOM 838 O O . ILE A 1 110 ? 20.085 3.957 60.885 1.00 12.80 109 ILE A O 1
ATOM 843 N N . ILE A 1 111 ? 18.883 2.956 62.491 1.00 13.38 110 ILE A N 1
ATOM 844 C CA . ILE A 1 111 ? 18.268 4.222 62.885 1.00 11.54 110 ILE A CA 1
ATOM 845 C C . ILE A 1 111 ? 19.286 5.229 63.513 1.00 10.57 110 ILE A C 1
ATOM 846 O O . ILE A 1 111 ? 19.258 6.420 63.208 1.00 11.17 110 ILE A O 1
ATOM 851 N N . ALA A 1 112 ? 20.241 4.702 64.301 1.00 12.01 111 ALA A N 1
ATOM 852 C CA . ALA A 1 112 ? 21.330 5.559 64.817 1.00 10.70 111 ALA A CA 1
ATOM 853 C C . ALA A 1 112 ? 22.164 6.161 63.680 1.00 10.15 111 ALA A C 1
ATOM 854 O O . ALA A 1 112 ? 22.563 7.321 63.736 1.00 11.04 111 ALA A O 1
ATOM 856 N N . ALA A 1 113 ? 22.415 5.360 62.654 1.00 10.56 112 ALA A N 1
ATOM 857 C CA . ALA A 1 113 ? 23.174 5.861 61.520 1.00 8.57 112 ALA A CA 1
ATOM 858 C C . ALA A 1 113 ? 22.413 6.947 60.776 1.00 9.40 112 ALA A C 1
ATOM 859 O O . ALA A 1 113 ? 23.005 7.933 60.355 1.00 9.99 112 ALA A O 1
ATOM 861 N N . ILE A 1 114 ? 21.099 6.763 60.615 1.00 9.64 113 ILE A N 1
ATOM 862 C CA . ILE A 1 114 ? 20.285 7.776 59.911 1.00 9.12 113 ILE A CA 1
ATOM 863 C C . ILE A 1 114 ? 20.249 9.061 60.725 1.00 9.35 113 ILE A C 1
ATOM 864 O O . ILE A 1 114 ? 20.444 10.141 60.174 1.00 10.29 113 ILE A O 1
ATOM 869 N N . GLU A 1 115 ? 20.111 8.911 62.051 1.00 9.90 114 GLU A N 1
ATOM 870 C CA . GLU A 1 115 ? 20.129 10.088 62.947 1.00 11.58 114 GLU A CA 1
ATOM 871 C C . GLU A 1 115 ? 21.460 10.827 62.884 1.00 12.06 114 GLU A C 1
ATOM 872 O O . GLU A 1 115 ? 21.492 12.076 62.771 1.00 11.98 114 GLU A O 1
ATOM 878 N N . ALA A 1 116 ? 22.548 10.052 62.923 1.00 11.10 115 ALA A N 1
ATOM 879 C CA . ALA A 1 116 ? 23.870 10.648 62.804 1.00 11.56 115 ALA A CA 1
ATOM 880 C C . ALA A 1 116 ? 23.954 11.433 61.490 1.00 8.81 115 ALA A C 1
ATOM 881 O O . ALA A 1 116 ? 24.413 12.566 61.502 1.00 11.41 115 ALA A O 1
ATOM 883 N N . ALA A 1 117 ? 23.465 10.820 60.414 1.00 9.33 116 ALA A N 1
ATOM 884 C CA . ALA A 1 117 ? 23.585 11.470 59.108 1.00 10.32 116 ALA A CA 1
ATOM 885 C C . ALA A 1 117 ? 22.761 12.742 58.981 1.00 11.26 116 ALA A C 1
ATOM 886 O O . ALA A 1 117 ? 23.215 13.709 58.342 1.00 12.32 116 ALA A O 1
ATOM 888 N N . LYS A 1 118 ? 21.556 12.720 59.567 1.00 10.53 117 LYS A N 1
ATOM 889 C CA . LYS A 1 118 ? 20.709 13.929 59.578 1.00 11.84 117 LYS A CA 1
ATOM 890 C C . LYS A 1 118 ? 21.380 15.071 60.321 1.00 12.99 117 LYS A C 1
ATOM 891 O O . LYS A 1 118 ? 21.170 16.248 59.987 1.00 14.69 117 LYS A O 1
ATOM 897 N N . ASN A 1 119 ? 22.213 14.702 61.293 1.00 12.85 118 ASN A N 1
ATOM 898 C CA . ASN A 1 119 ? 22.896 15.687 62.153 1.00 11.98 118 ASN A CA 1
ATOM 899 C C . ASN A 1 119 ? 24.218 16.137 61.543 1.00 10.93 118 ASN A C 1
ATOM 900 O O . ASN A 1 119 ? 24.933 16.973 62.146 1.00 13.54 118 ASN A O 1
ATOM 905 N N . GLY A 1 120 ? 24.574 15.607 60.384 1.00 11.01 119 GLY A N 1
ATOM 906 C CA . GLY A 1 120 ? 25.831 15.979 59.739 1.00 12.31 119 GLY A CA 1
ATOM 907 C C . GLY A 1 120 ? 27.060 15.130 60.040 1.00 10.53 119 GLY A C 1
ATOM 908 O O . GLY A 1 120 ? 28.165 15.500 59.697 1.00 15.12 119 GLY A O 1
ATOM 909 N N . TYR A 1 121 ? 26.781 13.942 60.602 1.00 12.69 120 TYR A N 1
ATOM 910 C CA . TYR A 1 121 ? 27.843 13.011 61.011 1.00 12.21 120 TYR A CA 1
ATOM 911 C C . TYR A 1 121 ? 27.703 11.678 60.316 1.00 13.70 120 TYR A C 1
ATOM 912 O O . TYR A 1 121 ? 26.653 11.358 59.756 1.00 21.54 120 TYR A O 1
ATOM 921 N N . CYS A 1 122 ? 28.738 10.885 60.353 1.00 10.75 121 CYS A N 1
ATOM 922 C CA A CYS A 1 122 ? 28.782 9.583 59.703 0.50 14.78 121 CYS A CA 1
ATOM 923 C CA B CYS A 1 122 ? 28.646 9.594 59.753 0.50 11.23 121 CYS A CA 1
ATOM 924 C C . CYS A 1 122 ? 28.916 8.502 60.776 1.00 12.13 121 CYS A C 1
ATOM 925 O O . CYS A 1 122 ? 29.389 8.794 61.798 1.00 15.78 121 CYS A O 1
ATOM 930 N N . TYR A 1 123 ? 28.551 7.291 60.455 1.00 11.49 122 TYR A N 1
ATOM 931 C CA . TYR A 1 123 ? 28.395 6.232 61.434 1.00 10.44 122 TYR A CA 1
ATOM 932 C C . TYR A 1 123 ? 28.993 4.940 60.808 1.00 9.88 122 TYR A C 1
ATOM 933 O O . TYR A 1 123 ? 28.366 4.317 59.911 1.00 10.45 122 TYR A O 1
ATOM 942 N N . PHE A 1 124 ? 30.221 4.589 61.203 1.00 9.66 123 PHE A N 1
ATOM 943 C CA . PHE A 1 124 ? 30.989 3.511 60.581 1.00 12.46 123 PHE A CA 1
ATOM 944 C C . PHE A 1 124 ? 31.625 2.655 61.639 1.00 12.39 123 PHE A C 1
ATOM 945 O O . PHE A 1 124 ? 31.908 3.154 62.718 1.00 12.34 123 PHE A O 1
ATOM 953 N N . PRO A 1 125 ? 31.850 1.370 61.351 1.00 10.43 124 PRO A N 1
ATOM 954 C CA . PRO A 1 125 ? 32.502 0.521 62.373 1.00 11.90 124 PRO A CA 1
ATOM 955 C C . PRO A 1 125 ? 33.867 1.081 62.828 1.00 14.17 124 PRO A C 1
ATOM 956 O O . PRO A 1 125 ? 34.624 1.633 62.021 1.00 14.21 124 PRO A O 1
ATOM 960 N N . PHE A 1 126 ? 34.178 0.865 64.106 1.00 12.47 125 PHE A N 1
ATOM 961 C CA . PHE A 1 126 ? 35.432 1.307 64.692 1.00 14.39 125 PHE A CA 1
ATOM 962 C C . PHE A 1 126 ? 36.246 0.079 65.073 1.00 14.99 125 PHE A C 1
ATOM 963 O O . PHE A 1 126 ? 35.717 -0.824 65.694 1.00 18.09 125 PHE A O 1
ATOM 971 N N . SER A 1 127 ? 37.530 0.117 64.713 1.00 20.64 126 SER A N 1
ATOM 972 C CA . SER A 1 127 ? 38.477 -0.935 65.054 1.00 24.94 126 SER A CA 1
ATOM 973 C C . SER A 1 127 ? 39.605 -0.301 65.832 1.00 21.51 126 SER A C 1
ATOM 974 O O . SER A 1 127 ? 40.375 0.493 65.295 1.00 23.58 126 SER A O 1
ATOM 977 N N . LEU A 1 128 ? 39.727 -0.697 67.088 1.00 19.86 127 LEU A N 1
ATOM 978 C CA . LEU A 1 128 ? 40.770 -0.167 67.932 1.00 20.49 127 LEU A CA 1
ATOM 979 C C . LEU A 1 128 ? 42.130 -0.768 67.582 1.00 21.70 127 LEU A C 1
ATOM 980 O O . LEU A 1 128 ? 43.158 -0.159 67.866 1.00 20.10 127 LEU A O 1
ATOM 985 N N . ASN A 1 129 ? 42.137 -1.933 66.940 1.00 21.71 128 ASN A N 1
ATOM 986 C CA A ASN A 1 129 ? 43.374 -2.677 66.667 0.50 22.00 128 ASN A CA 1
ATOM 987 C CA B ASN A 1 129 ? 43.386 -2.656 66.712 0.50 22.43 128 ASN A CA 1
ATOM 988 C C . ASN A 1 129 ? 44.317 -1.955 65.706 1.00 22.83 128 ASN A C 1
ATOM 989 O O . ASN A 1 129 ? 45.508 -2.246 65.663 1.00 29.21 128 ASN A O 1
ATOM 998 N N . ARG A 1 130 ? 43.767 -1.004 64.947 1.00 21.52 129 ARG A N 1
ATOM 999 C CA . ARG A 1 130 ? 44.509 -0.154 64.017 1.00 28.27 129 ARG A CA 1
ATOM 1000 C C . ARG A 1 130 ? 45.448 0.776 64.791 1.00 26.16 129 ARG A C 1
ATOM 1001 O O . ARG A 1 130 ? 46.494 1.200 64.282 1.00 27.78 129 ARG A O 1
ATOM 1009 N N . PHE A 1 131 ? 45.072 1.052 66.043 1.00 24.41 130 PHE A N 1
ATOM 1010 C CA . PHE A 1 131 ? 45.695 2.093 66.874 1.00 22.81 130 PHE A CA 1
ATOM 1011 C C . PHE A 1 131 ? 46.344 1.584 68.173 1.00 23.37 130 PHE A C 1
ATOM 1012 O O . PHE A 1 131 ? 47.195 2.284 68.733 1.00 32.47 130 PHE A O 1
ATOM 1020 N N . VAL A 1 132 ? 45.916 0.406 68.655 1.00 25.81 131 VAL A N 1
ATOM 1021 C CA . VAL A 1 132 ? 46.285 -0.134 69.987 1.00 27.53 131 VAL A CA 1
ATOM 1022 C C . VAL A 1 132 ? 46.592 -1.635 69.895 1.00 33.33 131 VAL A C 1
ATOM 1023 O O . VAL A 1 132 ? 45.840 -2.403 69.282 1.00 38.20 131 VAL A O 1
ATOM 1027 N N . SER B 1 1 ? 45.591 -25.618 20.649 1.00 17.43 0 SER B N 1
ATOM 1028 C CA A SER B 1 1 ? 45.332 -24.274 21.254 0.50 17.39 0 SER B CA 1
ATOM 1029 C CA B SER B 1 1 ? 45.338 -24.289 21.289 0.50 18.69 0 SER B CA 1
ATOM 1030 C C . SER B 1 1 ? 43.946 -24.227 21.876 1.00 15.99 0 SER B C 1
ATOM 1031 O O . SER B 1 1 ? 42.990 -24.748 21.299 1.00 17.58 0 SER B O 1
ATOM 1036 N N . LEU B 1 2 ? 43.847 -23.610 23.057 1.00 16.98 1 LEU B N 1
ATOM 1037 C CA . LEU B 1 2 ? 42.529 -23.339 23.641 1.00 12.95 1 LEU B CA 1
ATOM 1038 C C . LEU B 1 2 ? 41.941 -22.096 22.938 1.00 12.53 1 LEU B C 1
ATOM 1039 O O . LEU B 1 2 ? 42.720 -21.319 22.323 1.00 15.49 1 LEU B O 1
ATOM 1044 N N . ASN B 1 3 ? 40.622 -21.896 23.030 1.00 13.70 2 ASN B N 1
ATOM 1045 C CA A ASN B 1 3 ? 39.851 -20.827 22.382 0.50 16.98 2 ASN B CA 1
ATOM 1046 C CA B ASN B 1 3 ? 40.102 -20.676 22.476 0.50 14.17 2 ASN B CA 1
ATOM 1047 C C . ASN B 1 3 ? 39.194 -19.948 23.446 1.00 16.14 2 ASN B C 1
ATOM 1048 O O . ASN B 1 3 ? 38.786 -20.502 24.471 1.00 14.13 2 ASN B O 1
ATOM 1057 N N . ALA B 1 4 ? 38.967 -18.667 23.151 1.00 12.56 3 ALA B N 1
ATOM 1058 C CA . ALA B 1 4 ? 38.314 -17.765 24.094 1.00 10.99 3 ALA B CA 1
ATOM 1059 C C . ALA B 1 4 ? 37.398 -16.755 23.467 1.00 11.79 3 ALA B C 1
ATOM 1060 O O . ALA B 1 4 ? 37.569 -16.389 22.290 1.00 13.04 3 ALA B O 1
ATOM 1062 N N . ILE B 1 5 ? 36.459 -16.275 24.275 1.00 10.46 4 ILE B N 1
ATOM 1063 C CA . ILE B 1 5 ? 35.694 -15.078 23.910 1.00 12.99 4 ILE B CA 1
ATOM 1064 C C . ILE B 1 5 ? 35.952 -14.011 24.979 1.00 14.03 4 ILE B C 1
ATOM 1065 O O . ILE B 1 5 ? 35.983 -14.343 26.180 1.00 12.61 4 ILE B O 1
ATOM 1070 N N . ILE B 1 6 ? 36.206 -12.776 24.527 1.00 10.48 5 ILE B N 1
ATOM 1071 C CA . ILE B 1 6 ? 36.397 -11.630 25.400 1.00 10.13 5 ILE B CA 1
ATOM 1072 C C . ILE B 1 6 ? 35.114 -10.819 25.435 1.00 9.61 5 ILE B C 1
ATOM 1073 O O . ILE B 1 6 ? 34.632 -10.389 24.384 1.00 12.03 5 ILE B O 1
ATOM 1078 N N . ILE B 1 7 ? 34.565 -10.590 26.625 1.00 9.65 6 ILE B N 1
ATOM 1079 C CA . ILE B 1 7 ? 33.357 -9.784 26.753 1.00 10.09 6 ILE B CA 1
ATOM 1080 C C . ILE B 1 7 ? 33.712 -8.565 27.615 1.00 10.60 6 ILE B C 1
ATOM 1081 O O . ILE B 1 7 ? 33.725 -8.655 28.858 1.00 10.73 6 ILE B O 1
ATOM 1086 N N . ASP B 1 8 ? 34.000 -7.434 26.960 1.00 10.85 7 ASP B N 1
ATOM 1087 C CA . ASP B 1 8 ? 34.520 -6.249 27.659 1.00 11.22 7 ASP B CA 1
ATOM 1088 C C . ASP B 1 8 ? 34.332 -5.086 26.693 1.00 13.31 7 ASP B C 1
ATOM 1089 O O . ASP B 1 8 ? 34.678 -5.222 25.532 1.00 13.96 7 ASP B O 1
ATOM 1094 N N . ASP B 1 9 ? 33.798 -3.973 27.162 1.00 11.02 8 ASP B N 1
ATOM 1095 C CA . ASP B 1 9 ? 33.629 -2.779 26.280 1.00 11.32 8 ASP B CA 1
ATOM 1096 C C . ASP B 1 9 ? 34.745 -1.739 26.401 1.00 12.34 8 ASP B C 1
ATOM 1097 O O . ASP B 1 9 ? 34.662 -0.671 25.756 1.00 11.98 8 ASP B O 1
ATOM 1102 N N . HIS B 1 10 ? 35.757 -2.008 27.218 1.00 11.23 9 HIS B N 1
ATOM 1103 C CA . HIS B 1 10 ? 36.803 -1.004 27.449 1.00 11.39 9 HIS B CA 1
ATOM 1104 C C . HIS B 1 10 ? 37.934 -1.155 26.466 1.00 13.31 9 HIS B C 1
ATOM 1105 O O . HIS B 1 10 ? 38.661 -2.129 26.514 1.00 12.81 9 HIS B O 1
ATOM 1112 N N . PRO B 1 11 ? 38.103 -0.193 25.538 1.00 14.39 10 PRO B N 1
ATOM 1113 C CA . PRO B 1 11 ? 39.135 -0.327 24.522 1.00 12.10 10 PRO B CA 1
ATOM 1114 C C . PRO B 1 11 ? 40.528 -0.729 24.982 1.00 12.07 10 PRO B C 1
ATOM 1115 O O . PRO B 1 11 ? 41.152 -1.629 24.390 1.00 14.46 10 PRO B O 1
ATOM 1119 N N . LEU B 1 12 ? 41.043 -0.102 26.036 1.00 12.66 11 LEU B N 1
ATOM 1120 C CA . LEU B 1 12 ? 42.425 -0.391 26.387 1.00 10.94 11 LEU B CA 1
ATOM 1121 C C . LEU B 1 12 ? 42.567 -1.825 26.909 1.00 13.73 11 LEU B C 1
ATOM 1122 O O . LEU B 1 12 ? 43.436 -2.570 26.519 1.00 13.60 11 LEU B O 1
ATOM 1127 N N . ALA B 1 13 ? 41.652 -2.237 27.771 1.00 11.87 12 ALA B N 1
ATOM 1128 C CA . ALA B 1 13 ? 41.643 -3.612 28.301 1.00 12.77 12 ALA B CA 1
ATOM 1129 C C . ALA B 1 13 ? 41.405 -4.671 27.233 1.00 10.78 12 ALA B C 1
ATOM 1130 O O . ALA B 1 13 ? 41.952 -5.772 27.298 1.00 13.49 12 ALA B O 1
ATOM 1132 N N . ILE B 1 14 ? 40.526 -4.383 26.270 1.00 10.42 13 ILE B N 1
ATOM 1133 C CA . ILE B 1 14 ? 40.314 -5.325 25.157 1.00 12.43 13 ILE B CA 1
ATOM 1134 C C . ILE B 1 14 ? 41.635 -5.663 24.492 1.00 11.72 13 ILE B C 1
ATOM 1135 O O . ILE B 1 14 ? 41.939 -6.822 24.286 1.00 14.43 13 ILE B O 1
ATOM 1140 N N . ALA B 1 15 ? 42.387 -4.637 24.142 1.00 13.56 14 ALA B N 1
ATOM 1141 C CA . ALA B 1 15 ? 43.657 -4.832 23.478 1.00 12.77 14 ALA B CA 1
ATOM 1142 C C . ALA B 1 15 ? 44.641 -5.572 24.369 1.00 12.51 14 ALA B C 1
ATOM 1143 O O . ALA B 1 15 ? 45.310 -6.509 23.904 1.00 14.52 14 ALA B O 1
ATOM 1145 N N . ALA B 1 16 ? 44.694 -5.196 25.647 1.00 14.49 15 ALA B N 1
ATOM 1146 C CA . ALA B 1 16 ? 45.640 -5.854 26.546 1.00 13.41 15 ALA B CA 1
ATOM 1147 C C . ALA B 1 16 ? 45.275 -7.342 26.726 1.00 14.20 15 ALA B C 1
ATOM 1148 O O . ALA B 1 16 ? 46.159 -8.218 26.739 1.00 13.45 15 ALA B O 1
ATOM 1150 N N . ILE B 1 17 ? 43.980 -7.636 26.866 1.00 11.49 16 ILE B N 1
ATOM 1151 C CA . ILE B 1 17 ? 43.572 -9.041 27.072 1.00 12.81 16 ILE B CA 1
ATOM 1152 C C . ILE B 1 17 ? 43.832 -9.841 25.802 1.00 13.61 16 ILE B C 1
ATOM 1153 O O . ILE B 1 17 ? 44.366 -10.970 25.868 1.00 14.60 16 ILE B O 1
ATOM 1158 N N . ARG B 1 18 ? 43.477 -9.277 24.645 1.00 12.67 17 ARG B N 1
ATOM 1159 C CA . ARG B 1 18 ? 43.738 -9.960 23.382 1.00 13.03 17 ARG B CA 1
ATOM 1160 C C . ARG B 1 18 ? 45.232 -10.263 23.191 1.00 14.47 17 ARG B C 1
ATOM 1161 O O . ARG B 1 18 ? 45.556 -11.406 22.885 1.00 16.23 17 ARG B O 1
ATOM 1169 N N . ASN B 1 19 ? 46.117 -9.286 23.454 1.00 14.40 18 ASN B N 1
ATOM 1170 C CA . ASN B 1 19 ? 47.548 -9.527 23.274 1.00 17.64 18 ASN B CA 1
ATOM 1171 C C . ASN B 1 19 ? 48.045 -10.554 24.271 1.00 17.74 18 ASN B C 1
ATOM 1172 O O . ASN B 1 19 ? 48.916 -11.351 23.941 1.00 20.39 18 ASN B O 1
ATOM 1177 N N . LEU B 1 20 ? 47.444 -10.582 25.478 1.00 12.91 19 LEU B N 1
ATOM 1178 C CA . LEU B 1 20 ? 47.878 -11.562 26.471 1.00 12.92 19 LEU B CA 1
ATOM 1179 C C . LEU B 1 20 ? 47.500 -12.977 26.016 1.00 14.05 19 LEU B C 1
ATOM 1180 O O . LEU B 1 20 ? 48.336 -13.897 26.092 1.00 15.51 19 LEU B O 1
ATOM 1185 N N . LEU B 1 21 ? 46.278 -13.149 25.530 1.00 12.53 20 LEU B N 1
ATOM 1186 C CA . LEU B 1 21 ? 45.802 -14.472 25.084 1.00 13.91 20 LEU B CA 1
ATOM 1187 C C . LEU B 1 21 ? 46.640 -14.968 23.909 1.00 16.43 20 LEU B C 1
ATOM 1188 O O . LEU B 1 21 ? 47.076 -16.116 23.909 1.00 17.72 20 LEU B O 1
ATOM 1193 N N . ILE B 1 22 ? 46.878 -14.099 22.945 1.00 16.57 21 ILE B N 1
ATOM 1194 C CA A ILE B 1 22 ? 47.693 -14.405 21.743 0.50 18.16 21 ILE B CA 1
ATOM 1195 C CA B ILE B 1 22 ? 47.636 -14.516 21.764 0.50 15.91 21 ILE B CA 1
ATOM 1196 C C . ILE B 1 22 ? 49.066 -14.930 22.178 1.00 18.85 21 ILE B C 1
ATOM 1197 O O . ILE B 1 22 ? 49.568 -15.992 21.705 1.00 19.71 21 ILE B O 1
ATOM 1206 N N . LYS B 1 23 ? 49.694 -14.181 23.083 1.00 17.03 22 LYS B N 1
ATOM 1207 C CA . LYS B 1 23 ? 51.040 -14.509 23.603 1.00 17.80 22 LYS B CA 1
ATOM 1208 C C . LYS B 1 23 ? 51.044 -15.892 24.261 1.00 21.41 22 LYS B C 1
ATOM 1209 O O . LYS B 1 23 ? 52.066 -16.568 24.283 1.00 23.02 22 LYS B O 1
ATOM 1215 N N . ASN B 1 24 ? 49.885 -16.304 24.779 1.00 16.58 23 ASN B N 1
ATOM 1216 C CA . ASN B 1 24 ? 49.777 -17.582 25.467 1.00 15.84 23 ASN B CA 1
ATOM 1217 C C . ASN B 1 24 ? 49.101 -18.708 24.685 1.00 16.35 23 ASN B C 1
ATOM 1218 O O . ASN B 1 24 ? 48.543 -19.623 25.291 1.00 18.84 23 ASN B O 1
ATOM 1223 N N . ASP B 1 25 ? 49.132 -18.622 23.347 1.00 16.28 24 ASP B N 1
ATOM 1224 C CA . ASP B 1 25 ? 48.599 -19.672 22.445 1.00 18.86 24 ASP B CA 1
ATOM 1225 C C . ASP B 1 25 ? 47.129 -19.945 22.712 1.00 15.23 24 ASP B C 1
ATOM 1226 O O . ASP B 1 25 ? 46.665 -21.079 22.710 1.00 17.98 24 ASP B O 1
ATOM 1231 N N . ILE B 1 26 ? 46.371 -18.874 22.966 1.00 17.43 25 ILE B N 1
ATOM 1232 C CA . ILE B 1 26 ? 44.931 -18.971 23.051 1.00 14.64 25 ILE B CA 1
ATOM 1233 C C . ILE B 1 26 ? 44.353 -18.160 21.906 1.00 16.91 25 ILE B C 1
ATOM 1234 O O . ILE B 1 26 ? 44.737 -16.996 21.727 1.00 17.48 25 ILE B O 1
ATOM 1239 N N . GLU B 1 27 ? 43.477 -18.773 21.114 1.00 13.10 26 GLU B N 1
ATOM 1240 C CA . GLU B 1 27 ? 42.846 -18.113 19.979 1.00 16.80 26 GLU B CA 1
ATOM 1241 C C . GLU B 1 27 ? 41.586 -17.387 20.418 1.00 18.11 26 GLU B C 1
ATOM 1242 O O . GLU B 1 27 ? 40.863 -17.878 21.291 1.00 17.26 26 GLU B O 1
ATOM 1248 N N . ILE B 1 28 ? 41.293 -16.223 19.825 1.00 17.12 27 ILE B N 1
ATOM 1249 C CA . ILE B 1 28 ? 40.100 -15.455 20.166 1.00 16.72 27 ILE B CA 1
ATOM 1250 C C . ILE B 1 28 ? 39.025 -15.700 19.122 1.00 18.10 27 ILE B C 1
ATOM 1251 O O . ILE B 1 28 ? 39.212 -15.325 17.937 1.00 19.50 27 ILE B O 1
ATOM 1256 N N . LEU B 1 29 ? 37.915 -16.322 19.528 1.00 16.15 28 LEU B N 1
ATOM 1257 C CA . LEU B 1 29 ? 36.849 -16.609 18.586 1.00 14.40 28 LEU B CA 1
ATOM 1258 C C . LEU B 1 29 ? 35.959 -15.440 18.283 1.00 19.55 28 LEU B C 1
ATOM 1259 O O . LEU B 1 29 ? 35.359 -15.367 17.198 1.00 24.31 28 LEU B O 1
ATOM 1264 N N . ALA B 1 30 ? 35.800 -14.571 19.277 1.00 19.37 29 ALA B N 1
ATOM 1265 C CA . ALA B 1 30 ? 34.955 -13.399 19.182 1.00 16.57 29 ALA B CA 1
ATOM 1266 C C . ALA B 1 30 ? 35.266 -12.446 20.299 1.00 13.29 29 ALA B C 1
ATOM 1267 O O . ALA B 1 30 ? 35.708 -12.839 21.408 1.00 14.41 29 ALA B O 1
ATOM 1269 N N . GLU B 1 31 ? 35.001 -11.176 20.032 1.00 16.16 30 GLU B N 1
ATOM 1270 C CA . GLU B 1 31 ? 35.059 -10.100 21.030 1.00 15.43 30 GLU B CA 1
ATOM 1271 C C . GLU B 1 31 ? 33.734 -9.358 21.049 1.00 19.18 30 GLU B C 1
ATOM 1272 O O . GLU B 1 31 ? 33.264 -8.876 19.995 1.00 19.21 30 GLU B O 1
ATOM 1278 N N . LEU B 1 32 ? 33.122 -9.322 22.235 1.00 14.01 31 LEU B N 1
ATOM 1279 C CA A LEU B 1 32 ? 31.795 -8.747 22.437 0.50 12.94 31 LEU B CA 1
ATOM 1280 C CA B LEU B 1 32 ? 31.786 -8.756 22.458 0.50 13.03 31 LEU B CA 1
ATOM 1281 C C . LEU B 1 32 ? 31.910 -7.526 23.337 1.00 14.71 31 LEU B C 1
ATOM 1282 O O . LEU B 1 32 ? 32.783 -7.483 24.257 1.00 13.28 31 LEU B O 1
ATOM 1291 N N . THR B 1 33 ? 31.039 -6.552 23.094 1.00 13.84 32 THR B N 1
ATOM 1292 C CA . THR B 1 33 ? 31.051 -5.284 23.826 1.00 13.23 32 THR B CA 1
ATOM 1293 C C . THR B 1 33 ? 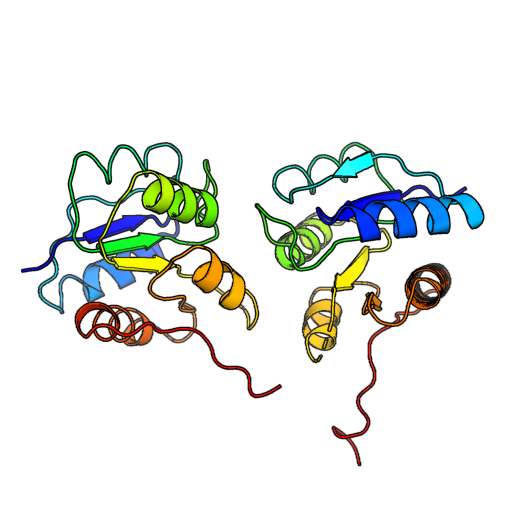29.732 -5.002 24.567 1.00 15.38 32 THR B C 1
ATOM 1294 O O . THR B 1 33 ? 29.534 -3.919 25.126 1.00 16.69 32 THR B O 1
ATOM 1298 N N . GLU B 1 34 ? 28.885 -6.019 24.644 1.00 14.06 33 GLU B N 1
ATOM 1299 C CA . GLU B 1 34 ? 27.633 -5.990 25.377 1.00 14.88 33 GLU B CA 1
ATOM 1300 C C . GLU B 1 34 ? 27.253 -7.419 25.789 1.00 14.25 33 GLU B C 1
ATOM 1301 O O . GLU B 1 34 ? 27.752 -8.410 25.226 1.00 15.93 33 GLU B O 1
ATOM 1307 N N . GLY B 1 35 ? 26.331 -7.523 26.741 1.00 14.93 34 GLY B N 1
ATOM 1308 C CA . GLY B 1 35 ? 26.019 -8.816 27.336 1.00 15.48 34 GLY B CA 1
ATOM 1309 C C . GLY B 1 35 ? 24.792 -9.454 26.708 1.00 17.43 34 GLY B C 1
ATOM 1310 O O . GLY B 1 35 ? 24.501 -10.625 26.954 1.00 16.62 34 GLY B O 1
ATOM 1311 N N . GLY B 1 36 ? 24.071 -8.673 25.893 1.00 18.67 35 GLY B N 1
ATOM 1312 C CA . GLY B 1 36 ? 22.827 -9.118 25.276 1.00 18.38 35 GLY B CA 1
ATOM 1313 C C . GLY B 1 36 ? 22.964 -10.337 24.387 1.00 17.02 35 GLY B C 1
ATOM 1314 O O . GLY B 1 36 ? 22.081 -11.221 24.411 1.00 21.36 35 GLY B O 1
ATOM 1315 N N . SER B 1 37 ? 24.055 -10.414 23.625 1.00 17.10 36 SER B N 1
ATOM 1316 C CA A SER B 1 37 ? 24.308 -11.515 22.696 0.50 19.89 36 SER B CA 1
ATOM 1317 C CA B SER B 1 37 ? 24.233 -11.568 22.748 0.50 20.03 36 SER B CA 1
ATOM 1318 C C . SER B 1 37 ? 25.221 -12.601 23.268 1.00 18.25 36 SER B C 1
ATOM 1319 O O . SER B 1 37 ? 25.492 -13.589 22.595 1.00 18.94 36 SER B O 1
ATOM 1324 N N . ALA B 1 38 ? 25.702 -12.395 24.498 1.00 16.15 37 ALA B N 1
ATOM 1325 C CA . ALA B 1 38 ? 26.783 -13.197 25.072 1.00 17.84 37 ALA B CA 1
ATOM 1326 C C . ALA B 1 38 ? 26.488 -14.693 25.182 1.00 13.59 37 ALA B C 1
ATOM 1327 O O . ALA B 1 38 ? 27.269 -15.522 24.680 1.00 16.43 37 ALA B O 1
ATOM 1329 N N . VAL B 1 39 ? 25.354 -15.034 25.803 1.00 14.81 38 VAL B N 1
ATOM 1330 C CA . VAL B 1 39 ? 24.985 -16.432 25.969 1.00 16.52 38 VAL B CA 1
ATOM 1331 C C . VAL B 1 39 ? 24.903 -17.115 24.580 1.00 14.73 38 VAL B C 1
ATOM 1332 O O . VAL B 1 39 ? 25.485 -18.193 24.370 1.00 15.85 38 VAL B O 1
ATOM 1336 N N . GLN B 1 40 ? 24.215 -16.463 23.638 1.00 13.93 39 GLN B N 1
ATOM 1337 C CA . GLN B 1 40 ? 24.095 -17.021 22.284 1.00 20.52 39 GLN B CA 1
ATOM 1338 C C . GLN B 1 40 ? 25.452 -17.221 21.592 1.00 19.53 39 GLN B C 1
ATOM 1339 O O . GLN B 1 40 ? 25.720 -18.269 20.983 1.00 18.57 39 GLN B O 1
ATOM 1345 N N . ARG B 1 41 ? 26.354 -16.254 21.733 1.00 13.83 40 ARG B N 1
ATOM 1346 C CA A ARG B 1 41 ? 27.635 -16.343 21.053 0.50 17.07 40 ARG B CA 1
ATOM 1347 C CA B ARG B 1 41 ? 27.629 -16.355 21.034 0.50 15.18 40 ARG B CA 1
ATOM 1348 C C . ARG B 1 41 ? 28.458 -17.465 21.680 1.00 18.14 40 ARG B C 1
ATOM 1349 O O . ARG B 1 41 ? 29.144 -18.218 20.990 1.00 16.28 40 ARG B O 1
ATOM 1364 N N . VAL B 1 42 ? 28.385 -17.582 23.012 1.00 16.98 41 VAL B N 1
ATOM 1365 C CA . VAL B 1 42 ? 29.084 -18.649 23.695 1.00 15.76 41 VAL B CA 1
ATOM 1366 C C . VAL B 1 42 ? 28.541 -20.015 23.321 1.00 16.20 41 VAL B C 1
ATOM 1367 O O . VAL B 1 42 ? 29.318 -20.933 23.012 1.00 16.66 41 VAL B O 1
ATOM 1371 N N . GLU B 1 43 ? 27.224 -20.168 23.290 1.00 18.32 42 GLU B N 1
ATOM 1372 C CA . GLU B 1 43 ? 26.672 -21.451 22.927 1.00 20.11 42 GLU B CA 1
ATOM 1373 C C . GLU B 1 43 ? 26.934 -21.891 21.498 1.00 17.50 42 GLU B C 1
ATOM 1374 O O . GLU B 1 43 ? 27.058 -23.088 21.248 1.00 20.84 42 GLU B O 1
ATOM 1380 N N . THR B 1 44 ? 27.053 -20.925 20.588 1.00 17.40 43 THR B N 1
ATOM 1381 C CA . THR B 1 44 ? 27.319 -21.217 19.187 1.00 18.77 43 THR B CA 1
ATOM 1382 C C . THR B 1 44 ? 28.803 -21.451 18.886 1.00 21.12 43 THR B C 1
ATOM 1383 O O . THR B 1 44 ? 29.164 -22.392 18.152 1.00 21.84 43 THR B O 1
ATOM 1387 N N . LEU B 1 45 ? 29.669 -20.588 19.426 1.00 16.96 44 LEU B N 1
ATOM 1388 C CA . LEU B 1 45 ? 31.097 -20.649 19.139 1.00 17.63 44 LEU B CA 1
ATOM 1389 C C . LEU B 1 45 ? 31.868 -21.681 19.970 1.00 17.37 44 LEU B C 1
ATOM 1390 O O . LEU B 1 45 ? 32.948 -22.121 19.570 1.00 19.64 44 LEU B O 1
ATOM 1395 N N . LYS B 1 46 ? 31.296 -22.045 21.116 1.00 15.44 45 LYS B N 1
ATOM 1396 C CA . LYS B 1 46 ? 31.855 -23.054 21.971 1.00 13.95 45 LYS B CA 1
ATOM 1397 C C . LYS B 1 46 ? 33.321 -22.780 22.382 1.00 13.77 45 LYS B C 1
ATOM 1398 O O . LYS B 1 46 ? 34.187 -23.654 22.270 1.00 14.64 45 LYS B O 1
ATOM 1404 N N . PRO B 1 47 ? 33.594 -21.615 23.008 1.00 12.86 46 PRO B N 1
ATOM 1405 C CA . PRO B 1 47 ? 34.943 -21.362 23.476 1.00 13.49 46 PRO B CA 1
ATOM 1406 C C . PRO B 1 47 ? 35.308 -22.187 24.720 1.00 10.29 46 PRO B C 1
ATOM 1407 O O . PRO B 1 47 ? 34.411 -22.521 25.531 1.00 11.87 46 PRO B O 1
ATOM 1411 N N . ASP B 1 48 ? 36.604 -22.428 24.930 1.00 11.87 47 ASP B N 1
ATOM 1412 C CA . ASP B 1 48 ? 37.056 -23.020 26.190 1.00 12.07 47 ASP B CA 1
ATOM 1413 C C . ASP B 1 48 ? 37.000 -22.016 27.343 1.00 11.69 47 ASP B C 1
ATOM 1414 O O . ASP B 1 48 ? 36.899 -22.452 28.496 1.00 9.76 47 ASP B O 1
ATOM 1419 N N . ILE B 1 49 ? 37.167 -20.729 27.025 1.00 10.30 48 ILE B N 1
ATOM 1420 C CA . ILE B 1 49 ? 37.346 -19.652 28.017 1.00 9.23 48 ILE B CA 1
ATOM 1421 C C . ILE B 1 49 ? 36.457 -18.488 27.660 1.00 11.58 48 ILE B C 1
ATOM 1422 O O . ILE B 1 49 ? 36.364 -18.107 26.466 1.00 11.04 48 ILE B O 1
ATOM 1427 N N . VAL B 1 50 ? 35.803 -17.942 28.690 1.00 9.11 49 VAL B N 1
ATOM 1428 C CA . VAL B 1 50 ? 35.070 -16.697 28.521 1.00 9.69 49 VAL B CA 1
ATOM 1429 C C . VAL B 1 50 ? 35.564 -15.712 29.602 1.00 9.33 49 VAL B C 1
ATOM 1430 O O . VAL B 1 50 ? 35.591 -16.060 30.820 1.00 10.25 49 VAL B O 1
ATOM 1434 N N . ILE B 1 51 ? 35.951 -14.512 29.146 1.00 10.05 50 ILE B N 1
ATOM 1435 C CA . ILE B 1 51 ? 36.415 -13.451 30.057 1.00 10.59 50 ILE B CA 1
ATOM 1436 C C . ILE B 1 51 ? 35.337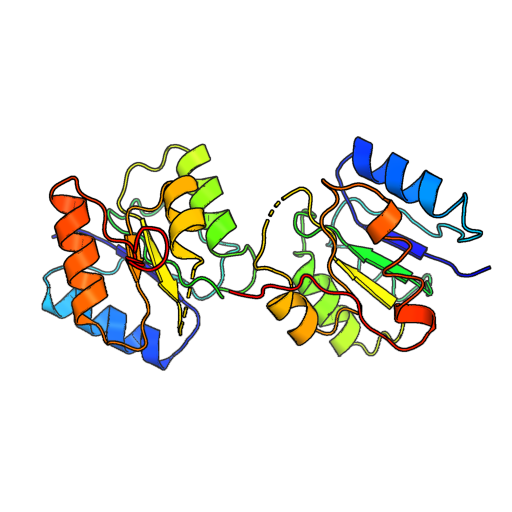 -12.384 30.073 1.00 11.07 50 ILE B C 1
ATOM 1437 O O . ILE B 1 51 ? 34.954 -11.920 28.970 1.00 11.82 50 ILE B O 1
ATOM 1442 N N . ILE B 1 52 ? 34.796 -12.058 31.257 1.00 9.86 51 ILE B N 1
ATOM 1443 C CA . ILE B 1 52 ? 33.637 -11.176 31.294 1.00 10.84 51 ILE B CA 1
ATOM 1444 C C . ILE B 1 52 ? 33.904 -10.010 32.231 1.00 11.08 51 ILE B C 1
ATOM 1445 O O . ILE B 1 52 ? 34.164 -10.212 33.433 1.00 9.48 51 ILE B O 1
ATOM 1450 N N . ASP B 1 53 ? 33.821 -8.793 31.698 1.00 10.23 52 ASP B N 1
ATOM 1451 C CA . ASP B 1 53 ? 33.947 -7.597 32.549 1.00 10.32 52 ASP B CA 1
ATOM 1452 C C . ASP B 1 53 ? 32.671 -7.305 33.330 1.00 12.53 52 ASP B C 1
ATOM 1453 O O . ASP B 1 53 ? 31.589 -7.370 32.750 1.00 12.39 52 ASP B O 1
ATOM 1458 N N . VAL B 1 54 ? 32.820 -6.960 34.622 1.00 13.68 53 VAL B N 1
ATOM 1459 C CA A VAL B 1 54 ? 31.644 -6.775 35.452 0.50 11.53 53 VAL B CA 1
ATOM 1460 C CA B VAL B 1 54 ? 31.717 -6.699 35.538 0.50 12.72 53 VAL B CA 1
ATOM 1461 C C . VAL B 1 54 ? 30.781 -5.614 35.012 1.00 14.04 53 VAL B C 1
ATOM 1462 O O . VAL B 1 54 ? 29.594 -5.597 35.362 1.00 14.40 53 VAL B O 1
ATOM 1469 N N . ASP B 1 55 ? 31.345 -4.681 34.238 1.00 12.91 54 ASP B N 1
ATOM 1470 C CA . ASP B 1 55 ? 30.567 -3.486 33.861 1.00 13.63 54 ASP B CA 1
ATOM 1471 C C . ASP B 1 55 ? 30.089 -3.538 32.403 1.00 11.24 54 ASP B C 1
ATOM 1472 O O . ASP B 1 55 ? 29.759 -2.508 31.805 1.00 12.69 54 ASP B O 1
ATOM 1477 N N . ILE B 1 56 ? 30.059 -4.733 31.809 1.00 12.12 55 ILE B N 1
ATOM 1478 C CA . ILE B 1 56 ? 29.607 -4.856 30.450 1.00 11.53 55 ILE B CA 1
ATOM 1479 C C . ILE B 1 56 ? 28.180 -4.301 30.311 1.00 14.31 55 ILE B C 1
ATOM 1480 O O . ILE B 1 56 ? 27.315 -4.574 31.198 1.00 14.05 55 ILE B O 1
ATOM 1485 N N . PRO B 1 57 ? 27.922 -3.471 29.279 1.00 13.45 56 PRO B N 1
ATOM 1486 C CA . PRO B 1 57 ? 26.536 -2.995 29.122 1.00 14.35 56 PRO B CA 1
ATOM 1487 C C . PRO B 1 57 ? 25.574 -4.078 28.656 1.00 14.03 56 PRO B C 1
ATOM 1488 O O . PRO B 1 57 ? 26.009 -5.146 28.219 1.00 13.87 56 PRO B O 1
ATOM 1492 N N . GLY B 1 58 ? 24.267 -3.782 28.691 1.00 17.07 57 GLY B N 1
ATOM 1493 C CA . GLY B 1 58 ? 23.254 -4.779 28.399 1.00 17.90 57 GLY B CA 1
ATOM 1494 C C . GLY B 1 58 ? 23.059 -5.758 29.560 1.00 17.10 57 GLY B C 1
ATOM 1495 O O . GLY B 1 58 ? 23.070 -5.371 30.750 1.00 17.62 57 GLY B O 1
ATOM 1496 N N . VAL B 1 59 ? 22.872 -7.029 29.235 1.00 17.80 58 VAL B N 1
ATOM 1497 C CA . VAL B 1 59 ? 22.701 -8.049 30.273 1.00 17.38 58 VAL B CA 1
ATOM 1498 C C . VAL B 1 59 ? 23.934 -7.995 31.186 1.00 13.66 58 VAL B C 1
ATOM 1499 O O . VAL B 1 59 ? 25.041 -7.975 30.684 1.00 18.02 58 VAL B O 1
ATOM 1503 N N . ASN B 1 60 ? 23.732 -7.867 32.499 1.00 14.64 59 ASN B N 1
ATOM 1504 C CA A ASN B 1 60 ? 24.896 -7.666 33.351 0.50 14.13 59 ASN B CA 1
ATOM 1505 C CA B ASN B 1 60 ? 24.795 -7.743 33.506 0.50 12.66 59 ASN B CA 1
ATOM 1506 C C . ASN B 1 60 ? 25.828 -8.875 33.363 1.00 13.71 59 ASN B C 1
ATOM 1507 O O . ASN B 1 60 ? 25.424 -10.032 33.122 1.00 13.96 59 ASN B O 1
ATOM 1516 N N . GLY B 1 61 ? 27.117 -8.563 33.537 1.00 11.95 60 GLY B N 1
ATOM 1517 C CA . GLY B 1 61 ? 28.157 -9.591 33.388 1.00 13.00 60 GLY B CA 1
ATOM 1518 C C . GLY B 1 61 ? 28.048 -10.817 34.291 1.00 12.43 60 GLY B C 1
ATOM 1519 O O . GLY B 1 61 ? 28.243 -11.955 33.844 1.00 12.55 60 GLY B O 1
ATOM 1520 N N . ILE B 1 62 ? 27.702 -10.578 35.563 1.00 11.41 61 ILE B N 1
ATOM 1521 C CA . ILE B 1 62 ? 27.486 -11.696 36.489 1.00 12.96 61 ILE B CA 1
ATOM 1522 C C . ILE B 1 62 ? 26.223 -12.484 36.117 1.00 10.15 61 ILE B C 1
ATOM 1523 O O . ILE B 1 62 ? 26.169 -13.699 36.224 1.00 12.48 61 ILE B O 1
ATOM 1528 N N . GLN B 1 63 ? 25.218 -11.775 35.598 1.00 12.56 62 GLN B N 1
ATOM 1529 C CA . GLN B 1 63 ? 24.067 -12.476 35.051 1.00 14.85 62 GLN B CA 1
ATOM 1530 C C . GLN B 1 63 ? 24.421 -13.376 33.859 1.00 13.27 62 GLN B C 1
ATOM 1531 O O . GLN B 1 63 ? 23.902 -14.502 33.744 1.00 13.56 62 GLN B O 1
ATOM 1537 N N . VAL B 1 64 ? 25.301 -12.901 32.987 1.00 13.13 63 VAL B N 1
ATOM 1538 C CA . VAL B 1 64 ? 25.755 -13.753 31.891 1.00 13.30 63 VAL B CA 1
ATOM 1539 C C . VAL B 1 64 ? 26.404 -15.044 32.453 1.00 9.73 63 VAL B C 1
ATOM 1540 O O . VAL B 1 64 ? 26.108 -16.128 32.007 1.00 11.45 63 VAL B O 1
ATOM 1544 N N . LEU B 1 65 ? 27.283 -14.883 33.446 1.00 11.61 64 LEU B N 1
ATOM 1545 C CA . LEU B 1 65 ? 27.912 -16.030 34.106 1.00 12.38 64 LEU B CA 1
ATOM 1546 C C . LEU B 1 65 ? 26.834 -16.977 34.643 1.00 11.53 64 LEU B C 1
ATOM 1547 O O . LEU B 1 65 ? 26.891 -18.179 34.441 1.00 12.04 64 LEU B O 1
ATOM 1552 N N . GLU B 1 66 ? 25.856 -16.417 35.353 1.00 11.07 65 GLU B N 1
ATOM 1553 C CA . GLU B 1 66 ? 24.845 -17.298 35.968 1.00 14.17 65 GLU B CA 1
ATOM 1554 C C . GLU B 1 66 ? 23.997 -18.061 34.949 1.00 13.71 65 GLU B C 1
ATOM 1555 O O . GLU B 1 66 ? 23.714 -19.256 35.102 1.00 12.23 65 GLU B O 1
ATOM 1561 N N . THR B 1 67 ? 23.649 -17.366 33.873 1.00 13.06 66 THR B N 1
ATOM 1562 C CA . THR B 1 67 ? 22.858 -17.989 32.837 1.00 11.75 66 THR B CA 1
ATOM 1563 C C . THR B 1 67 ? 23.696 -19.068 32.108 1.00 14.61 66 THR B C 1
ATOM 1564 O O . THR B 1 67 ? 23.168 -20.153 31.803 1.00 15.09 66 THR B O 1
ATOM 1568 N N . LEU B 1 68 ? 24.989 -18.821 31.879 1.00 13.23 67 LEU B N 1
ATOM 1569 C CA . LEU B 1 68 ? 25.798 -19.812 31.179 1.00 12.67 67 LEU B CA 1
ATOM 1570 C C . LEU B 1 68 ? 25.888 -21.058 32.060 1.00 11.66 67 LEU B C 1
ATOM 1571 O O . LEU B 1 68 ? 25.769 -22.175 31.558 1.00 14.38 67 LEU B O 1
ATOM 1576 N N . ARG B 1 69 ? 26.093 -20.886 33.354 1.00 11.91 68 ARG B N 1
ATOM 1577 C CA . ARG B 1 69 ? 26.113 -22.068 34.205 1.00 13.15 68 ARG B CA 1
ATOM 1578 C C . ARG B 1 69 ? 24.765 -22.800 34.276 1.00 15.79 68 ARG B C 1
ATOM 1579 O O . ARG B 1 69 ? 24.735 -24.029 34.261 1.00 14.79 68 ARG B O 1
ATOM 1587 N N . LYS B 1 70 ? 23.669 -22.036 34.308 1.00 12.85 69 LYS B N 1
ATOM 1588 C CA . LYS B 1 70 ? 22.327 -22.637 34.295 1.00 15.50 69 LYS B CA 1
ATOM 1589 C C . LYS B 1 70 ? 22.128 -23.460 33.010 1.00 18.47 69 LYS B C 1
ATOM 1590 O O . LYS B 1 70 ? 21.526 -24.554 33.037 1.00 20.52 69 LYS B O 1
ATOM 1596 N N . ARG B 1 71 ? 22.693 -22.963 31.911 1.00 14.54 70 ARG B N 1
ATOM 1597 C CA . ARG B 1 71 ? 22.556 -23.641 30.624 1.00 15.16 70 ARG B CA 1
ATOM 1598 C C . ARG B 1 71 ? 23.670 -24.658 30.372 1.00 15.61 70 ARG B C 1
ATOM 1599 O O . ARG B 1 71 ? 23.855 -25.074 29.210 1.00 17.89 70 ARG B O 1
ATOM 1607 N N . GLN B 1 72 ? 24.407 -25.034 31.429 1.00 15.53 71 GLN B N 1
ATOM 1608 C CA . GLN B 1 72 ? 25.345 -26.159 31.414 1.00 14.86 71 GLN B CA 1
ATOM 1609 C C . GLN B 1 72 ? 26.629 -25.896 30.673 1.00 16.40 71 GLN B C 1
ATOM 1610 O O . GLN B 1 72 ? 27.328 -26.848 30.272 1.00 17.57 71 GLN B O 1
ATOM 1616 N N . TYR B 1 73 ? 26.984 -24.621 30.548 1.00 12.66 72 TYR B N 1
ATOM 1617 C CA . TYR B 1 73 ? 28.273 -24.303 29.956 1.00 12.65 72 TYR B CA 1
ATOM 1618 C C . TYR B 1 73 ? 29.361 -24.730 30.959 1.00 13.58 72 TYR B C 1
ATOM 1619 O O . TYR B 1 73 ? 29.324 -24.364 32.162 1.00 13.90 72 TYR B O 1
ATOM 1628 N N . SER B 1 74 ? 30.307 -25.534 30.465 1.00 12.56 73 SER B N 1
ATOM 1629 C CA . SER B 1 74 ? 31.264 -26.205 31.322 1.00 11.67 73 SER B CA 1
ATOM 1630 C C . SER B 1 74 ? 32.707 -25.668 31.177 1.00 11.79 73 SER B C 1
ATOM 1631 O O . SER B 1 74 ? 33.682 -26.198 31.792 1.00 13.96 73 SER B O 1
ATOM 1634 N N . GLY B 1 75 ? 32.889 -24.566 30.444 1.00 11.91 74 GLY B N 1
ATOM 1635 C CA . GLY B 1 75 ? 34.219 -24.047 30.243 1.00 13.72 74 GLY B CA 1
ATOM 1636 C C . GLY B 1 75 ? 34.665 -23.142 31.382 1.00 10.27 74 GLY B C 1
ATOM 1637 O O . GLY B 1 75 ? 34.036 -23.042 32.413 1.00 11.36 74 GLY B O 1
ATOM 1638 N N . ILE B 1 76 ? 35.764 -22.455 31.141 1.00 9.46 75 ILE B N 1
ATOM 1639 C CA . ILE B 1 76 ? 36.405 -21.582 32.131 1.00 8.88 75 ILE B CA 1
ATOM 1640 C C . ILE B 1 76 ? 35.831 -20.173 32.026 1.00 10.74 75 ILE B C 1
ATOM 1641 O O . ILE B 1 76 ? 35.800 -19.623 30.898 1.00 10.81 75 ILE B O 1
ATOM 1646 N N . ILE B 1 77 ? 35.293 -19.636 33.141 1.00 8.09 76 ILE B N 1
ATOM 1647 C CA . ILE B 1 77 ? 34.752 -18.253 33.086 1.00 10.52 76 ILE B CA 1
ATOM 1648 C C . ILE B 1 77 ? 35.580 -17.426 34.116 1.00 10.45 76 ILE B C 1
ATOM 1649 O O . ILE B 1 77 ? 35.656 -17.802 35.303 1.00 10.10 76 ILE B O 1
ATOM 1654 N N . ILE B 1 78 ? 36.239 -16.365 33.625 1.00 10.23 77 ILE B N 1
ATOM 1655 C CA . ILE B 1 78 ? 37.000 -15.472 34.519 1.00 9.95 77 ILE B CA 1
ATOM 1656 C C . ILE B 1 78 ? 36.289 -14.128 34.441 1.00 7.91 77 ILE B C 1
ATOM 1657 O O . ILE B 1 78 ? 36.108 -13.574 33.352 1.00 10.34 77 ILE B O 1
ATOM 1662 N N . ILE B 1 79 ? 35.852 -13.641 35.594 1.00 9.64 78 ILE B N 1
ATOM 1663 C CA . ILE B 1 79 ? 35.273 -12.288 35.718 1.00 9.50 78 ILE B CA 1
ATOM 1664 C C . ILE B 1 79 ? 36.387 -11.309 35.965 1.00 9.78 78 ILE B C 1
ATOM 1665 O O . ILE B 1 79 ? 37.308 -11.587 36.725 1.00 10.54 78 ILE B O 1
ATOM 1670 N N . VAL B 1 80 ? 36.337 -10.160 35.278 1.00 9.63 79 VAL B N 1
ATOM 1671 C CA . VAL B 1 80 ? 37.378 -9.143 35.466 1.00 10.54 79 VAL B CA 1
ATOM 1672 C C . VAL B 1 80 ? 36.734 -7.817 35.865 1.00 11.09 79 VAL B C 1
ATOM 1673 O O . VAL B 1 80 ? 35.594 -7.528 35.486 1.00 11.95 79 VAL B O 1
ATOM 1677 N N . SER B 1 81 ? 37.493 -6.998 36.571 1.00 12.75 80 SER B N 1
ATOM 1678 C CA . SER B 1 81 ? 36.998 -5.683 36.979 1.00 14.16 80 SER B CA 1
ATOM 1679 C C . SER B 1 81 ? 38.095 -4.646 36.850 1.00 17.61 80 SER B C 1
ATOM 1680 O O . SER B 1 81 ? 39.275 -4.967 37.043 1.00 17.35 80 SER B O 1
ATOM 1683 N N . ALA B 1 82 ? 37.711 -3.416 36.497 1.00 16.36 81 ALA B N 1
ATOM 1684 C CA . ALA B 1 82 ? 38.654 -2.318 36.318 1.00 26.69 81 ALA B CA 1
ATOM 1685 C C . ALA B 1 82 ? 39.265 -1.923 37.657 1.00 35.16 81 ALA B C 1
ATOM 1686 O O . ALA B 1 82 ? 40.450 -1.611 37.735 1.00 34.71 81 ALA B O 1
ATOM 1688 N N . LYS B 1 83 ? 38.445 -1.954 38.702 1.00 30.66 82 LYS B N 1
ATOM 1689 C CA . LYS B 1 83 ? 38.874 -1.548 40.045 1.00 37.37 82 LYS B CA 1
ATOM 1690 C C . LYS B 1 83 ? 39.626 -2.692 40.699 1.00 37.24 82 LYS B C 1
ATOM 1691 O O . LYS B 1 83 ? 39.309 -3.860 40.463 1.00 31.44 82 LYS B O 1
ATOM 1697 N N . ASP B 1 85 ? 38.863 -3.334 43.843 1.00 61.67 84 ASP B N 1
ATOM 1698 C CA . ASP B 1 85 ? 37.874 -3.616 44.880 1.00 64.94 84 ASP B CA 1
ATOM 1699 C C . ASP B 1 85 ? 38.101 -4.984 45.532 1.00 65.79 84 ASP B C 1
ATOM 1700 O O . ASP B 1 85 ? 38.497 -5.948 44.869 1.00 69.05 84 ASP B O 1
ATOM 1705 N N . HIS B 1 86 ? 37.824 -5.065 46.830 1.00 65.95 85 HIS B N 1
ATOM 1706 C CA . HIS B 1 86 ? 38.180 -6.242 47.621 1.00 62.64 85 HIS B CA 1
ATOM 1707 C C . HIS B 1 86 ? 37.033 -7.230 47.841 1.00 56.31 85 HIS B C 1
ATOM 1708 O O . HIS B 1 86 ? 37.183 -8.193 48.601 1.00 58.66 85 HIS B O 1
ATOM 1715 N N . PHE B 1 87 ? 35.908 -7.026 47.157 1.00 41.91 86 PHE B N 1
ATOM 1716 C CA . PHE B 1 87 ? 34.650 -7.567 47.674 1.00 32.00 86 PHE B CA 1
ATOM 1717 C C . PHE B 1 87 ? 33.807 -8.503 46.809 1.00 33.68 86 PHE B C 1
ATOM 1718 O O . PHE B 1 87 ? 33.262 -9.476 47.359 1.00 36.91 86 PHE B O 1
ATOM 1726 N N A TYR B 1 88 ? 33.715 -8.177 45.493 0.50 28.53 87 TYR B N 1
ATOM 1727 N N B TYR B 1 88 ? 33.663 -8.270 45.521 0.50 27.39 87 TYR B N 1
ATOM 1728 C CA A TYR B 1 88 ? 33.017 -8.914 44.358 0.50 25.23 87 TYR B CA 1
ATOM 1729 C CA B TYR B 1 88 ? 32.711 -9.128 44.824 0.50 24.20 87 TYR B CA 1
ATOM 1730 C C A TYR B 1 88 ? 33.233 -10.435 44.298 0.50 20.50 87 TYR B C 1
ATOM 1731 C C B TYR B 1 88 ? 33.284 -10.409 44.170 0.50 18.70 87 TYR B C 1
ATOM 1732 O O A TYR B 1 88 ? 32.367 -11.218 43.850 0.50 16.53 87 TYR B O 1
ATOM 1733 O O B TYR B 1 88 ? 32.676 -11.023 43.278 0.50 20.35 87 TYR B O 1
ATOM 1750 N N . GLY B 1 89 ? 34.430 -10.840 44.689 1.00 18.90 88 GLY B N 1
ATOM 1751 C CA . GLY B 1 89 ? 34.938 -12.155 44.358 1.00 16.79 88 GLY B CA 1
ATOM 1752 C C . GLY B 1 89 ? 34.127 -13.284 44.959 1.00 17.39 88 GLY B C 1
ATOM 1753 O O . GLY B 1 89 ? 33.905 -14.289 44.294 1.00 16.29 88 GLY B O 1
ATOM 1754 N N . LYS B 1 90 ? 33.670 -13.124 46.205 1.00 15.63 89 LYS B N 1
ATOM 1755 C CA . LYS B 1 90 ? 32.880 -14.165 46.842 1.00 15.86 89 LYS B CA 1
ATOM 1756 C C . LYS B 1 90 ? 31.615 -14.426 46.030 1.00 16.15 89 LYS B C 1
ATOM 1757 O O . LYS B 1 90 ? 31.238 -15.562 45.750 1.00 16.19 89 LYS B O 1
ATOM 1763 N N . HIS B 1 91 ? 30.946 -13.357 45.650 1.00 13.90 90 HIS B N 1
ATOM 1764 C CA . HIS B 1 91 ? 29.769 -13.520 44.843 1.00 13.04 90 HIS B CA 1
ATOM 1765 C C . HIS B 1 91 ? 30.023 -14.209 43.493 1.00 16.39 90 HIS B C 1
ATOM 1766 O O . HIS B 1 91 ? 29.243 -15.090 43.085 1.00 15.54 90 HIS B O 1
ATOM 1773 N N . CYS B 1 92 ? 31.098 -13.812 42.815 1.00 12.98 91 CYS B N 1
ATOM 1774 C CA . CYS B 1 92 ? 31.484 -14.471 41.576 1.00 12.36 91 CYS B CA 1
ATOM 1775 C C . CYS B 1 92 ? 31.779 -15.961 41.782 1.00 12.98 91 CYS B C 1
ATOM 1776 O O . CYS B 1 92 ? 31.418 -16.796 40.942 1.00 11.92 91 CYS B O 1
ATOM 1779 N N . ALA B 1 93 ? 32.388 -16.308 42.919 1.00 12.90 92 ALA B N 1
ATOM 1780 C CA . ALA B 1 93 ? 32.677 -17.701 43.234 1.00 11.48 92 ALA B CA 1
ATOM 1781 C C . ALA B 1 93 ? 31.346 -18.443 43.465 1.00 12.79 92 ALA B C 1
ATOM 1782 O O . ALA B 1 93 ? 31.113 -19.550 42.934 1.00 14.68 92 ALA B O 1
ATOM 1784 N N . ASP B 1 94 ? 30.431 -17.802 44.194 1.00 13.46 93 ASP B N 1
ATOM 1785 C CA . ASP B 1 94 ? 29.102 -18.426 44.464 1.00 15.03 93 ASP B CA 1
ATOM 1786 C C . ASP B 1 94 ? 28.275 -18.624 43.201 1.00 18.41 93 ASP B C 1
ATOM 1787 O O . ASP B 1 94 ? 27.394 -19.521 43.139 1.00 19.00 93 ASP B O 1
ATOM 1792 N N . ALA B 1 95 ? 28.507 -17.758 42.208 1.00 13.53 94 ALA B N 1
ATOM 1793 C CA . ALA B 1 95 ? 27.840 -17.838 40.917 1.00 15.63 94 ALA B CA 1
ATOM 1794 C C . ALA B 1 95 ? 28.489 -18.837 39.924 1.00 15.18 94 ALA B C 1
ATOM 1795 O O . ALA B 1 95 ? 27.967 -19.062 38.833 1.00 16.52 94 ALA B O 1
ATOM 1797 N N . GLY B 1 96 ? 29.610 -19.420 40.325 1.00 13.61 95 GLY B N 1
ATOM 1798 C CA . GLY B 1 96 ? 30.235 -20.472 39.515 1.00 13.23 95 GLY B CA 1
ATOM 1799 C C . GLY B 1 96 ? 31.337 -20.011 38.601 1.00 13.19 95 GLY B C 1
ATOM 1800 O O . GLY B 1 96 ? 31.737 -20.768 37.727 1.00 12.08 95 GLY B O 1
ATOM 1801 N N . ALA B 1 97 ? 31.889 -18.813 38.807 1.00 10.63 96 ALA B N 1
ATOM 1802 C CA . ALA B 1 97 ? 33.079 -18.470 38.040 1.00 9.67 96 ALA B CA 1
ATOM 1803 C C . ALA B 1 97 ? 34.300 -19.280 38.468 1.00 10.71 96 ALA B C 1
ATOM 1804 O O . ALA B 1 97 ? 34.392 -19.710 39.615 1.00 10.54 96 ALA B O 1
ATOM 1806 N N . ASN B 1 98 ? 35.267 -19.452 37.545 1.00 7.80 97 ASN B N 1
ATOM 1807 C CA . ASN B 1 98 ? 36.567 -20.079 37.901 1.00 9.65 97 ASN B CA 1
ATOM 1808 C C . ASN B 1 98 ? 37.516 -19.075 38.543 1.00 10.17 97 ASN B C 1
ATOM 1809 O O . ASN B 1 98 ? 38.522 -19.449 39.156 1.00 10.83 97 ASN B O 1
ATOM 1814 N N . GLY B 1 99 ? 37.248 -17.784 38.341 1.00 7.82 98 GLY B N 1
ATOM 1815 C CA . GLY B 1 99 ? 38.063 -16.751 38.954 1.00 9.53 98 GLY B CA 1
ATOM 1816 C C . GLY B 1 99 ? 37.510 -15.379 38.794 1.00 7.33 98 GLY B C 1
ATOM 1817 O O . GLY B 1 99 ? 36.555 -15.200 38.016 1.00 8.98 98 GLY B O 1
ATOM 1818 N N . PHE B 1 100 ? 38.067 -14.457 39.560 1.00 9.60 99 PHE B N 1
ATOM 1819 C CA . PHE B 1 100 ? 37.724 -13.052 39.512 1.00 10.20 99 PHE B CA 1
ATOM 1820 C C . PHE B 1 100 ? 39.031 -12.310 39.685 1.00 10.47 99 PHE B C 1
ATOM 1821 O O . PHE B 1 100 ? 39.717 -12.558 40.671 1.00 10.35 99 PHE B O 1
ATOM 1829 N N . VAL B 1 101 ? 39.380 -11.412 38.737 1.00 10.72 100 VAL B N 1
ATOM 1830 C CA A VAL B 1 101 ? 40.645 -10.722 38.840 0.50 12.83 100 VAL B CA 1
ATOM 1831 C CA B VAL B 1 101 ? 40.685 -10.735 38.671 0.50 11.78 100 VAL B CA 1
ATOM 1832 C C . VAL B 1 101 ? 40.472 -9.238 38.541 1.00 9.92 100 VAL B C 1
ATOM 1833 O O . VAL B 1 101 ? 39.667 -8.819 37.691 1.00 12.27 100 VAL B O 1
ATOM 1840 N N . SER B 1 102 ? 41.190 -8.428 39.315 1.00 10.34 101 SER B N 1
ATOM 1841 C CA A SER B 1 102 ? 41.243 -6.984 39.059 0.50 13.72 101 SER B CA 1
ATOM 1842 C CA B SER B 1 102 ? 41.240 -6.991 39.074 0.50 13.97 101 SER B CA 1
ATOM 1843 C C . SER B 1 102 ? 42.214 -6.679 37.943 1.00 18.74 101 SER B C 1
ATOM 1844 O O . SER B 1 102 ? 43.362 -7.094 37.983 1.00 19.92 101 SER B O 1
ATOM 1849 N N . LYS B 1 103 ? 41.773 -5.915 36.950 1.00 16.38 102 LYS B N 1
ATOM 1850 C CA . LYS B 1 103 ? 42.652 -5.550 35.816 1.00 17.97 102 LYS B CA 1
ATOM 1851 C C . LYS B 1 103 ? 43.699 -4.478 36.158 1.00 20.36 102 LYS B C 1
ATOM 1852 O O . LYS B 1 103 ? 44.603 -4.215 35.350 1.00 27.78 102 LYS B O 1
ATOM 1858 N N . LYS B 1 104 ? 43.538 -3.849 37.317 1.00 20.69 103 LYS B N 1
ATOM 1859 C CA A LYS B 1 104 ? 44.377 -2.713 37.738 0.50 23.50 103 LYS B CA 1
ATOM 1860 C CA B LYS B 1 104 ? 44.383 -2.710 37.700 0.50 24.36 103 LYS B CA 1
ATOM 1861 C C . LYS B 1 104 ? 45.836 -3.130 37.925 1.00 29.14 103 LYS B C 1
ATOM 1862 O O . LYS B 1 104 ? 46.752 -2.389 37.556 1.00 30.81 103 LYS B O 1
ATOM 1873 N N . GLU B 1 105 ? 46.029 -4.322 38.498 1.00 29.70 104 GLU B N 1
ATOM 1874 C CA . GLU B 1 105 ? 47.359 -4.858 38.817 1.00 35.68 104 GLU B CA 1
ATOM 1875 C C . GLU B 1 105 ? 48.004 -5.606 37.636 1.00 36.30 104 GLU B C 1
ATOM 1876 O O . GLU B 1 105 ? 49.117 -6.155 37.744 1.00 34.29 104 GLU B O 1
ATOM 1882 N N . GLY B 1 106 ? 47.301 -5.621 36.506 1.00 33.81 105 GLY B N 1
ATOM 1883 C CA . GLY B 1 106 ? 47.898 -6.064 35.261 1.00 35.60 105 GLY B CA 1
ATOM 1884 C C . GLY B 1 106 ? 47.399 -7.406 34.778 1.00 34.98 105 GLY B C 1
ATOM 1885 O O . GLY B 1 106 ? 46.602 -8.092 35.439 1.00 29.45 105 GLY B O 1
ATOM 1886 N N . MET B 1 107 ? 47.921 -7.804 33.629 1.00 30.82 106 MET B N 1
ATOM 1887 C CA . MET B 1 107 ? 47.387 -8.957 32.913 1.00 29.44 106 MET B CA 1
ATOM 1888 C C . MET B 1 107 ? 47.847 -10.284 33.463 1.00 28.24 106 MET B C 1
ATOM 1889 O O . MET B 1 107 ? 47.217 -11.323 33.200 1.00 21.63 106 MET B O 1
ATOM 1894 N N . ASN B 1 108 ? 48.943 -10.270 34.213 1.00 27.40 107 ASN B N 1
ATOM 1895 C CA . ASN B 1 108 ? 49.511 -11.512 34.734 1.00 30.08 107 ASN B CA 1
ATOM 1896 C C . ASN B 1 108 ? 48.490 -12.310 35.565 1.00 25.45 107 ASN B C 1
ATOM 1897 O O . ASN B 1 108 ? 48.475 -13.547 35.532 1.00 24.69 107 ASN B O 1
ATOM 1902 N N . ASN B 1 109 ? 47.612 -11.612 36.276 1.00 18.03 108 ASN B N 1
ATOM 1903 C CA . ASN B 1 109 ? 46.609 -12.349 37.035 1.00 16.60 108 ASN B CA 1
ATOM 1904 C C . ASN B 1 109 ? 45.549 -13.043 36.168 1.00 14.48 108 ASN B C 1
ATOM 1905 O O . ASN B 1 109 ? 44.943 -14.050 36.591 1.00 13.03 108 ASN B O 1
ATOM 1910 N N . ILE B 1 110 ? 45.247 -12.510 34.984 1.00 13.46 109 ILE B N 1
ATOM 1911 C CA . ILE B 1 110 ? 44.275 -13.169 34.120 1.00 11.15 109 ILE B CA 1
ATOM 1912 C C . ILE B 1 110 ? 44.825 -14.507 33.624 1.00 13.51 109 ILE B C 1
ATOM 1913 O O . ILE B 1 110 ? 44.139 -15.534 33.652 1.00 13.07 109 ILE B O 1
ATOM 1918 N N . ILE B 1 111 ? 46.070 -14.511 33.179 1.00 12.87 110 ILE B N 1
ATOM 1919 C CA A ILE B 1 111 ? 46.665 -15.755 32.694 0.50 11.66 110 ILE B CA 1
ATOM 1920 C CA B ILE B 1 111 ? 46.659 -15.756 32.691 0.50 12.74 110 ILE B CA 1
ATOM 1921 C C . ILE B 1 111 ? 46.897 -16.740 33.839 1.00 9.25 110 ILE B C 1
ATOM 1922 O O . ILE B 1 111 ? 46.656 -17.923 33.694 1.00 11.74 110 ILE B O 1
ATOM 1931 N N . ALA B 1 112 ? 47.283 -16.225 35.016 1.00 11.35 111 ALA B N 1
ATOM 1932 C CA . ALA B 1 112 ? 47.386 -17.114 36.211 1.00 11.56 111 ALA B CA 1
ATOM 1933 C C . ALA B 1 112 ? 46.023 -17.764 36.537 1.00 11.65 111 ALA B C 1
ATOM 1934 O O . ALA B 1 112 ? 45.958 -18.926 36.905 1.00 11.05 111 ALA B O 1
ATOM 1936 N N . ALA B 1 113 ? 44.952 -17.000 36.404 1.00 10.90 112 ALA B N 1
ATOM 1937 C CA . ALA B 1 113 ? 43.633 -17.527 36.714 1.00 8.04 112 ALA B CA 1
ATOM 1938 C C . ALA B 1 113 ? 43.253 -18.611 35.679 1.00 9.09 112 ALA B C 1
ATOM 1939 O O . ALA B 1 113 ? 42.684 -19.649 36.029 1.00 10.32 112 ALA B O 1
ATOM 1941 N N . ILE B 1 114 ? 43.575 -18.375 34.399 1.00 10.23 113 ILE B N 1
ATOM 1942 C CA . ILE B 1 114 ? 43.266 -19.347 33.372 1.00 9.71 113 ILE B CA 1
ATOM 1943 C C . ILE B 1 114 ? 44.094 -20.605 33.623 1.00 11.23 113 ILE B C 1
ATOM 1944 O O . ILE B 1 114 ? 43.545 -21.711 33.553 1.00 11.34 113 ILE B O 1
ATOM 1949 N N . GLU B 1 115 ? 45.374 -20.427 33.976 1.00 10.96 114 GLU B N 1
ATOM 1950 C CA A GLU B 1 115 ? 46.201 -21.608 34.237 0.50 11.28 114 GLU B CA 1
ATOM 1951 C CA B GLU B 1 115 ? 46.262 -21.558 34.282 0.50 13.24 114 GLU B CA 1
ATOM 1952 C C . GLU B 1 115 ? 45.740 -22.377 35.458 1.00 10.64 114 GLU B C 1
ATOM 1953 O O . GLU B 1 115 ? 45.674 -23.617 35.415 1.00 13.24 114 GLU B O 1
ATOM 1964 N N . ALA B 1 116 ? 45.339 -21.659 36.511 1.00 10.40 115 ALA B N 1
ATOM 1965 C CA . ALA B 1 116 ? 44.741 -22.301 37.668 1.00 11.02 115 ALA B CA 1
ATOM 1966 C C . ALA B 1 116 ? 43.538 -23.114 37.226 1.00 9.45 115 ALA B C 1
ATOM 1967 O O . ALA B 1 116 ? 43.432 -24.273 37.617 1.00 12.15 115 ALA B O 1
ATOM 1969 N N . ALA B 1 117 ? 42.640 -22.501 36.449 1.00 9.14 116 ALA B N 1
ATOM 1970 C CA . ALA B 1 117 ? 41.424 -23.195 36.068 1.00 12.98 116 ALA B CA 1
ATOM 1971 C C . ALA B 1 117 ? 41.661 -24.431 35.204 1.00 11.14 116 ALA B C 1
ATOM 1972 O O . ALA B 1 117 ? 40.991 -25.434 35.371 1.00 13.39 116 ALA B O 1
ATOM 1974 N N . LYS B 1 118 ? 42.647 -24.347 34.306 1.00 11.18 117 LYS B N 1
ATOM 1975 C CA . LYS B 1 118 ? 43.063 -25.536 33.529 1.00 12.71 117 LYS B CA 1
ATOM 1976 C C . LYS B 1 118 ? 43.521 -26.664 34.420 1.00 14.24 117 LYS B C 1
ATOM 1977 O O . LYS B 1 118 ? 43.353 -27.837 34.047 1.00 14.28 117 LYS B O 1
ATOM 1983 N N . ASN B 1 119 ? 44.099 -26.321 35.564 1.00 13.15 118 ASN B N 1
ATOM 1984 C CA . ASN B 1 119 ? 44.637 -27.320 36.499 1.00 11.37 118 ASN B CA 1
ATOM 1985 C C . ASN B 1 119 ? 43.633 -27.819 37.510 1.00 12.45 118 ASN B C 1
ATOM 1986 O O . ASN B 1 119 ? 43.985 -28.654 38.364 1.00 14.23 118 ASN B O 1
ATOM 1991 N N . GLY B 1 120 ? 42.399 -27.322 37.408 1.00 11.14 119 GLY B N 1
ATOM 1992 C CA . GLY B 1 120 ? 41.356 -27.736 38.352 1.00 11.71 119 GLY B CA 1
ATOM 1993 C C . GLY B 1 120 ? 41.187 -26.870 39.590 1.00 10.24 119 GLY B C 1
ATOM 1994 O O . GLY B 1 120 ? 40.503 -27.261 40.514 1.00 13.60 119 GLY B O 1
ATOM 1995 N N . TYR B 1 121 ? 41.769 -25.664 39.547 1.00 11.04 120 TYR B N 1
ATOM 1996 C CA . TYR B 1 121 ? 41.694 -24.760 40.699 1.00 11.70 120 TYR B CA 1
ATOM 1997 C C . TYR B 1 121 ? 41.049 -23.461 40.340 1.00 13.32 120 TYR B C 1
ATOM 1998 O O . TYR B 1 121 ? 41.127 -23.037 39.199 1.00 16.68 120 TYR B O 1
ATOM 2007 N N . CYS B 1 122 ? 40.523 -22.775 41.319 1.00 10.64 121 CYS B N 1
ATOM 2008 C CA . CYS B 1 122 ? 39.948 -21.465 41.049 1.00 11.50 121 CYS B CA 1
ATOM 2009 C C . CYS B 1 122 ? 40.784 -20.376 41.706 1.00 10.41 121 CYS B C 1
ATOM 2010 O O . CYS B 1 122 ? 41.577 -20.662 42.623 1.00 11.86 121 CYS B O 1
ATOM 2013 N N . TYR B 1 123 ? 40.609 -19.132 41.268 1.00 10.21 122 TYR B N 1
ATOM 2014 C CA . TYR B 1 123 ? 41.570 -18.061 41.528 1.00 9.32 122 TYR B CA 1
ATOM 2015 C C . TYR B 1 123 ? 40.782 -16.770 41.859 1.00 10.22 122 TYR B C 1
ATOM 2016 O O . TYR B 1 123 ? 40.294 -16.077 40.952 1.00 9.47 122 TYR B O 1
ATOM 2025 N N . PHE B 1 124 ? 40.661 -16.485 43.142 1.00 9.67 123 PHE B N 1
ATOM 2026 C CA . PHE B 1 124 ? 39.816 -15.418 43.681 1.00 9.55 123 PHE B CA 1
ATOM 2027 C C . PHE B 1 124 ? 40.606 -14.573 44.649 1.00 12.04 123 PHE B C 1
ATOM 2028 O O . PHE B 1 124 ? 41.545 -15.057 45.273 1.00 11.57 123 PHE B O 1
ATOM 2036 N N . PRO B 1 125 ? 40.234 -13.283 44.787 1.00 10.70 124 PRO B N 1
ATOM 2037 C CA . PRO B 1 125 ? 40.916 -12.427 45.796 1.00 12.42 124 PRO B CA 1
ATOM 2038 C C . PRO B 1 125 ? 40.849 -13.001 47.222 1.00 11.54 124 PRO B C 1
ATOM 2039 O O . PRO B 1 125 ? 39.842 -13.590 47.644 1.00 14.22 124 PRO B O 1
ATOM 2043 N N . PHE B 1 126 ? 41.934 -12.810 47.987 1.00 12.61 125 PHE B N 1
ATOM 2044 C CA . PHE B 1 126 ? 42.012 -13.234 49.393 1.00 16.01 125 PHE B CA 1
ATOM 2045 C C . PHE B 1 126 ? 41.967 -12.007 50.280 1.00 19.62 125 PHE B C 1
ATOM 2046 O O . PHE B 1 126 ? 42.719 -11.067 50.035 1.00 22.17 125 PHE B O 1
ATOM 2054 N N . SER B 1 127 ? 41.158 -12.081 51.335 1.00 27.03 126 SER B N 1
ATOM 2055 C CA . SER B 1 127 ? 41.221 -11.113 52.416 1.00 30.41 126 SER B CA 1
ATOM 2056 C C . SER B 1 127 ? 41.445 -11.838 53.736 1.00 26.18 126 SER B C 1
ATOM 2057 O O . SER B 1 127 ? 40.745 -12.790 54.074 1.00 32.28 126 SER B O 1
ATOM 2060 N N . LEU B 1 128 ? 42.451 -11.378 54.454 1.00 29.00 127 LEU B N 1
ATOM 2061 C CA . LEU B 1 128 ? 42.794 -11.829 55.781 1.00 29.07 127 LEU B CA 1
ATOM 2062 C C . LEU B 1 128 ? 41.910 -11.152 56.818 1.00 33.37 127 LEU B C 1
ATOM 2063 O O . LEU B 1 128 ? 41.906 -11.536 57.997 1.00 35.08 127 LEU B O 1
ATOM 2068 N N . ASN B 1 129 ? 41.162 -10.150 56.358 1.00 34.93 128 ASN B N 1
ATOM 2069 C CA . ASN B 1 129 ? 40.357 -9.277 57.198 1.00 42.58 128 ASN B CA 1
ATOM 2070 C C . ASN B 1 129 ? 39.215 -10.023 57.875 1.00 37.97 128 ASN B C 1
ATOM 2071 O O . ASN B 1 129 ? 39.260 -10.261 59.081 1.00 39.74 128 ASN B O 1
#

InterPro domains:
  IPR000792 Transcription regulator LuxR, C-terminal [PF00196] (142-198)
  IPR000792 Transcription regulator LuxR, C-terminal [PR00038] (144-158)
  IPR000792 Transcription regulator LuxR, C-terminal [PR00038] (158-174)
  IPR000792 Transcription regulator LuxR, C-terminal [PR00038] (174-186)
  IPR000792 Transcription regulator LuxR, C-terminal [PS00622] (158-185)
  IPR000792 Transcription regulator LuxR, C-terminal [PS50043] (137-202)
  IPR000792 Transcription regulator LuxR, C-terminal [SM00421] (141-198)
  IPR000792 Transcription regulator LuxR, C-terminal [cd06170] (144-200)
  IPR001789 Signal transduction response regulator, receiver domain [PF00072] (4-114)
  IPR001789 Signal transduction response regulator, receiver domain [PS50110] (2-117)
  IPR001789 Signal transduction response regulator, receiver domain [SM00448] (1-113)
  IPR011006 CheY-like superfamily [SSF52172] (1-124)
  IPR016032 Signal transduction response regulator, C-terminal effector [SSF46894] (134-202)
  IPR036388 Winged helix-like DNA-binding domain superfamily [G3DSA:1.10.10.10] (132-204)
  IPR051015 DNA-binding transcriptional activator EvgA-like [PTHR45566] (2-202)
  IPR058244 DNA-binding transcriptional activator EvgA [NF007419] (1-204)
  IPR058245 NreC/VraR/RcsB-like, phosphoacceptor receiver domain [cd17535] (4-118)

Solvent-accessible surface area: 13127 Å² total; per-residue (Å²): 91,52,38,0,0,1,0,1,54,62,110,158,15,22,38,37,0,80,91,19,0,107,172,51,105,11,100,46,65,10,66,10,73,64,2,55,41,0,26,114,99,1,57,90,56,163,4,64,0,0,0,0,0,9,67,6,47,29,56,27,0,8,31,0,0,45,25,0,57,14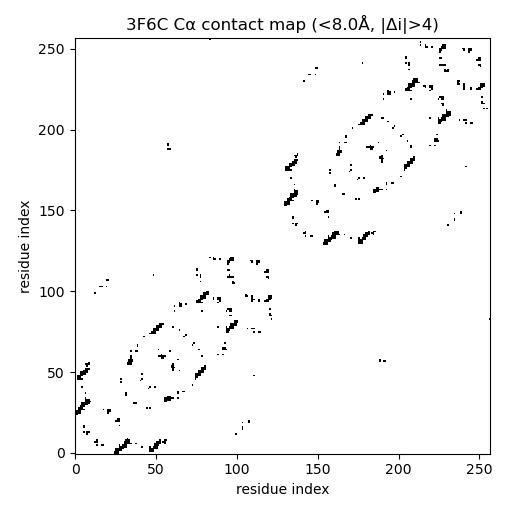9,133,140,32,111,18,18,0,0,0,0,5,40,169,132,13,3,121,61,0,43,109,20,30,6,30,0,13,5,27,24,152,100,29,40,109,44,0,18,25,0,0,86,19,12,119,112,67,155,84,71,56,76,155,52,96,125,170,140,140,95,53,34,0,0,0,0,0,52,60,110,160,16,22,36,38,0,85,96,16,0,108,170,52,97,10,98,43,66,14,66,6,73,65,2,54,36,0,26,120,102,1,54,96,64,159,5,62,0,0,0,0,0,16,60,7,60,65,66,47,0,17,72,0,0,62,36,0,58,168,132,144,35,109,18,20,0,0,0,0,0,48,72,39,140,59,27,5,152,76,0,42,104,15,30,8,34,0,3,5,23,25,146,108,26,37,115,51,0,28,37,0,0,75,20,14,100,104,68,161,86,70,52,66,165,57,156,131

Foldseek 3Di:
DFEEEEEDQDVVVVVQQCVVCVVVPYHYPYYHQALQCVLVVCVVVVGQEYEFEQPRHDQGRLNSLLVCVVVPNDHAYEYEYCAVCQVVSVVSPHQEYYYPVVHDVLVVVQNVQVVVPHGYYDDDCVVPD/DFEEEEEDQDVVVVVQQCVVCVVVVYHYPYYHQALVCVLVVCVVSVGQEYEFEQPRHDQGRLNSLLVCVVVPNDHAYEYEYQADQDCQVVSVVSPHLEYYYPPVHDVLVVVQNVQVVVPHGYYHDDPD

Nearest PDB structures (foldseek):
  3f6c-assembly2_A  TM=1.008E+00  e=1.302E-26  Escherichia coli K-12
  3f6c-assembly3_B  TM=1.007E+00  e=2.000E-24  Escherichia coli K-12
  5f64-assembly2_C  TM=9.984E-01  e=2.727E-23  Shigella flexneri 2a str. 2457T
  3b2n-assembly1_A  TM=9.154E-01  e=4.258E-08  Staphylococcus aureus
  6c40-assembly1_D-2  TM=8.572E-01  e=9.147E-08  Thermotoga maritima MSB8

Sequence (257 aa):
SSLNNAIIIDDHPLAIAAIRNLLIKNDIEILAELTEGGSSAVQRRVETLKPDIVIIIDVDIIPGVNGIQVLETLRKRQYSGIIIIVSAKFYGKHCADAGANGFVSSKKEGMNNIIAAIEAAKNGYCCYFPFSLNNRFVSSLNNAIIIDDHPLAIAAIRNLLIIKNDIEILAELLTEGGSSAVQRRVETLKPDIVIIDVVDIPGVNNGIQVLETLRKRQYSGIIIIVSAKDHFYYGKHCADAGANGFVVSSKKKEGMNNIIIAAIEEAAKNGYCYFPFSLN

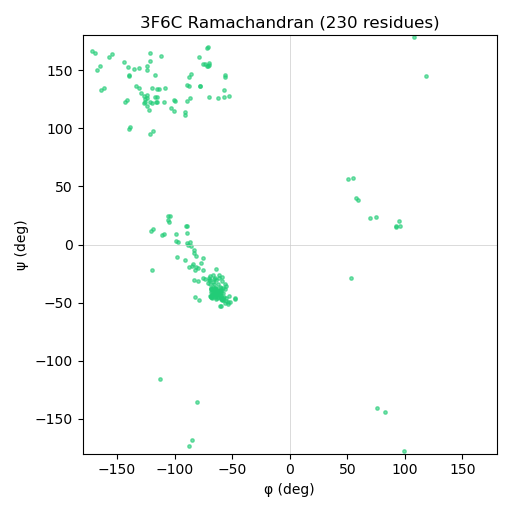Secondary structure (DSSP, 8-state):
-EEEEEE---HHHHHHHHHHHHHTTEEEEEEESSSTTHHHHHHHH--SEEEEETT-SSS-HHHHHHHHHHTT--SEEEEEE---THHHHHHTT-SEEEEGGG-THHHHHHHHHHHTT--B----GGGT-/-EEEEEE---HHHHHHHHHHHHHTTEEEEEEESSSTTHHHHHHHH--SEEEEETT-SSS-HHHHHHHHHHTT--SEEEEEE----STHHHHHHTT-SEEEEGGG-THHHHHHHHHHHTT--B------

Organism: Escherichia coli (strain K12) (NCBI:txid83333)